Protein AF-A0A7W0A858-F1 (afdb_monomer_lite)

pLDDT: mean 93.31, std 12.93, range [35.25, 98.81]

Secondary structure (DSSP, 8-state):
-HHHHHHHHHHHHHHHHHHHHHHHHHHHHHTT----HHHHHHHHHHHHHHHHHHHHHHT--HHHHHHHHHHHHHTTSTT--TTS--HHHHHHH--BHHHHHHHHHHHHHHH-HHHHTS-HHHHHHHHHHHHHHHHHHHHHT--HHHIIIIIHHHHHHHHHHHHHHTTPPPPSPBP-PPPTTTTSSSS--

Structure (mmCIF, N/CA/C/O backbone):
data_AF-A0A7W0A858-F1
#
_entry.id   AF-A0A7W0A858-F1
#
loop_
_atom_site.group_PDB
_atom_site.id
_atom_site.type_symbol
_atom_site.label_atom_id
_atom_site.label_alt_id
_atom_site.label_comp_id
_atom_site.label_asym_id
_atom_site.label_entity_id
_atom_site.label_seq_id
_atom_site.pdbx_PDB_ins_code
_atom_site.Cartn_x
_atom_site.Cartn_y
_atom_site.Cartn_z
_atom_site.occupancy
_atom_site.B_iso_or_equiv
_atom_site.auth_seq_id
_atom_site.auth_comp_id
_atom_site.auth_asym_id
_atom_site.auth_atom_id
_atom_site.pdbx_PDB_model_num
ATOM 1 N N . MET A 1 1 ? -21.876 15.293 5.436 1.00 57.12 1 MET A N 1
ATOM 2 C CA . MET A 1 1 ? -22.201 14.785 4.085 1.00 57.12 1 MET A CA 1
ATOM 3 C C . MET A 1 1 ? -21.518 15.561 2.952 1.00 57.12 1 MET A C 1
ATOM 5 O O . MET A 1 1 ? -20.752 14.913 2.250 1.00 57.12 1 MET A O 1
ATOM 9 N N . PRO A 1 2 ? -21.674 16.893 2.763 1.00 64.06 2 PRO A N 1
ATOM 10 C CA . PRO A 1 2 ? -20.879 17.616 1.754 1.00 64.06 2 PRO A CA 1
ATOM 11 C C . PRO A 1 2 ? -19.381 17.629 2.101 1.00 64.06 2 PRO A C 1
ATOM 13 O O . PRO A 1 2 ? -18.549 17.252 1.285 1.00 64.06 2 PRO A O 1
ATOM 16 N N . ALA A 1 3 ? -19.059 17.939 3.363 1.00 73.19 3 ALA A N 1
ATOM 17 C CA . ALA A 1 3 ? -17.681 18.041 3.842 1.00 73.19 3 ALA A CA 1
ATOM 18 C C . ALA A 1 3 ? -16.879 16.740 3.673 1.00 73.19 3 ALA A C 1
ATOM 20 O O . ALA A 1 3 ? -15.720 16.776 3.285 1.00 73.19 3 ALA A O 1
ATOM 21 N N . ASP A 1 4 ? -17.495 15.585 3.917 1.00 77.31 4 ASP A N 1
ATOM 22 C CA . ASP A 1 4 ? -16.805 14.292 3.858 1.00 77.31 4 ASP A CA 1
ATOM 23 C C . ASP A 1 4 ? -16.474 13.871 2.416 1.00 77.31 4 ASP A C 1
ATOM 25 O O . ASP A 1 4 ? -15.410 13.313 2.148 1.00 77.31 4 ASP A O 1
ATOM 29 N N . THR A 1 5 ? -17.361 14.214 1.478 1.00 83.81 5 THR A N 1
ATOM 30 C CA . THR A 1 5 ? -17.160 14.014 0.034 1.00 83.81 5 THR A CA 1
ATOM 31 C C . THR A 1 5 ? -15.965 14.839 -0.455 1.00 83.81 5 THR A C 1
ATOM 33 O O . THR A 1 5 ? -15.110 14.347 -1.195 1.00 83.81 5 THR A O 1
ATOM 36 N N . ASP A 1 6 ? -15.865 16.085 0.011 1.00 90.75 6 ASP A N 1
ATOM 37 C CA . ASP A 1 6 ? -14.759 16.982 -0.328 1.00 90.75 6 ASP A CA 1
ATOM 38 C C . ASP A 1 6 ? -13.431 16.503 0.275 1.00 90.75 6 ASP A C 1
ATOM 40 O O . ASP A 1 6 ? -12.384 16.612 -0.364 1.00 90.75 6 ASP A O 1
ATOM 44 N N . ILE A 1 7 ? -13.462 15.907 1.473 1.00 93.00 7 ILE A N 1
ATOM 45 C CA . ILE A 1 7 ? -12.282 15.308 2.110 1.00 93.00 7 ILE A CA 1
ATOM 46 C C . ILE A 1 7 ? -11.741 14.134 1.280 1.00 93.00 7 ILE A C 1
ATOM 48 O O . ILE A 1 7 ? -10.532 14.067 1.050 1.00 93.00 7 ILE A O 1
ATOM 52 N N . ALA A 1 8 ? -12.610 13.231 0.813 1.00 94.56 8 ALA A N 1
ATOM 53 C CA . ALA A 1 8 ? -12.205 12.089 -0.009 1.00 94.56 8 ALA A CA 1
ATOM 54 C C . ALA A 1 8 ? -11.597 12.532 -1.351 1.00 94.56 8 ALA A C 1
ATOM 56 O O . ALA A 1 8 ? -10.520 12.069 -1.735 1.00 94.56 8 ALA A O 1
ATOM 57 N N . ARG A 1 9 ? -12.230 13.501 -2.022 1.00 96.06 9 ARG A N 1
ATOM 58 C CA . ARG A 1 9 ? -11.716 14.090 -3.270 1.00 96.06 9 ARG A CA 1
ATOM 59 C C . ARG A 1 9 ? -10.379 14.791 -3.081 1.00 96.06 9 ARG A C 1
ATOM 61 O O . ARG A 1 9 ? -9.480 14.615 -3.900 1.00 96.06 9 ARG A O 1
ATOM 68 N N . ALA A 1 10 ? -10.231 15.555 -2.001 1.00 96.44 10 ALA A N 1
ATOM 69 C CA . ALA A 1 10 ? -8.967 16.202 -1.671 1.00 96.44 10 ALA A CA 1
ATOM 70 C C . ALA A 1 10 ? -7.850 15.169 -1.472 1.00 96.44 10 ALA A C 1
ATOM 72 O O . ALA A 1 10 ? -6.760 15.347 -2.008 1.00 96.44 10 ALA A O 1
ATOM 73 N N . PHE A 1 11 ? -8.137 14.062 -0.783 1.00 97.75 11 PHE A N 1
ATOM 74 C CA . PHE A 1 11 ? -7.180 12.969 -0.627 1.00 97.75 11 PHE A CA 1
ATOM 75 C C . PHE A 1 11 ? -6.810 12.318 -1.967 1.00 97.75 11 PHE A C 1
ATOM 77 O O . PHE A 1 11 ? -5.632 12.076 -2.218 1.00 97.75 11 PHE A O 1
ATOM 84 N N . ALA A 1 12 ? -7.779 12.086 -2.861 1.00 98.19 12 ALA A N 1
ATOM 85 C CA . ALA A 1 12 ? -7.497 11.561 -4.200 1.00 98.19 12 ALA A CA 1
ATOM 86 C C . ALA A 1 12 ? -6.522 12.462 -4.974 1.00 98.19 12 ALA A C 1
ATOM 88 O O . ALA A 1 12 ? -5.548 11.973 -5.547 1.00 98.19 12 ALA A O 1
ATOM 89 N N . LEU A 1 13 ? -6.761 13.778 -4.952 1.00 98.25 13 LEU A N 1
ATOM 90 C CA . LEU A 1 13 ? -5.882 14.772 -5.574 1.00 98.25 13 LEU A CA 1
ATOM 91 C C . LEU A 1 13 ? -4.496 14.818 -4.919 1.00 98.25 13 LEU A C 1
ATOM 93 O O . LEU A 1 13 ? -3.506 15.025 -5.615 1.00 98.25 13 LEU A O 1
ATOM 97 N N . GLU A 1 14 ? -4.417 14.602 -3.607 1.00 98.44 14 GLU A N 1
ATOM 98 C CA . GLU A 1 14 ? -3.160 14.574 -2.856 1.00 98.44 14 GLU A CA 1
ATOM 99 C C . GLU A 1 14 ? -2.275 13.383 -3.253 1.00 98.44 14 GLU A C 1
ATOM 101 O O . GLU A 1 14 ? -1.076 13.557 -3.477 1.00 98.44 14 GLU A O 1
ATOM 106 N N . ILE A 1 15 ? -2.843 12.178 -3.390 1.00 98.62 15 ILE A N 1
ATOM 107 C CA . ILE A 1 15 ? -2.053 10.974 -3.701 1.00 98.62 15 ILE A CA 1
ATOM 108 C C . ILE A 1 15 ? -1.826 10.754 -5.204 1.00 98.62 15 ILE A C 1
ATOM 110 O O . ILE A 1 15 ? -0.864 10.078 -5.576 1.00 98.62 15 ILE A O 1
ATOM 114 N N . ALA A 1 16 ? -2.662 11.319 -6.083 1.00 98.81 16 ALA A N 1
ATOM 115 C CA . ALA A 1 16 ? -2.579 11.104 -7.532 1.00 98.81 16 ALA A CA 1
ATOM 116 C C . ALA A 1 16 ? -1.187 11.397 -8.140 1.00 98.81 16 ALA A C 1
ATOM 118 O O . ALA A 1 16 ? -0.711 10.567 -8.920 1.00 98.81 16 ALA A O 1
ATOM 119 N N . PRO A 1 17 ? -0.471 12.483 -7.772 1.00 98.81 17 PRO A N 1
ATOM 120 C CA . PRO A 1 17 ? 0.886 12.722 -8.262 1.00 98.81 17 PRO A CA 1
ATOM 121 C C . PRO A 1 17 ? 1.866 11.600 -7.902 1.00 98.81 17 PRO A C 1
ATOM 123 O O . PRO A 1 17 ? 2.671 11.194 -8.739 1.00 98.81 17 PRO A O 1
ATOM 126 N N . ALA A 1 18 ? 1.779 11.048 -6.687 1.00 98.81 18 ALA A N 1
ATOM 127 C CA . ALA A 1 18 ? 2.629 9.939 -6.257 1.00 98.81 18 ALA A CA 1
ATOM 128 C C . ALA A 1 18 ? 2.343 8.664 -7.068 1.00 98.81 18 ALA A C 1
ATOM 130 O O . ALA A 1 18 ? 3.274 7.971 -7.473 1.00 98.81 18 ALA A O 1
ATOM 131 N N . VAL A 1 19 ? 1.073 8.390 -7.383 1.00 98.81 19 VAL A N 1
ATOM 132 C CA . VAL A 1 19 ? 0.693 7.287 -8.283 1.00 98.81 19 VAL A CA 1
ATOM 133 C C . VAL A 1 19 ? 1.257 7.508 -9.691 1.00 98.81 19 VAL A C 1
ATOM 135 O O . VAL A 1 19 ? 1.823 6.585 -10.278 1.00 98.81 19 VAL A O 1
ATOM 138 N N . GLY A 1 20 ? 1.188 8.741 -10.201 1.00 98.75 20 GLY A N 1
ATOM 139 C CA . GLY A 1 20 ? 1.784 9.124 -11.482 1.00 98.75 20 GLY A CA 1
ATOM 140 C C . GLY A 1 20 ? 3.301 8.915 -11.535 1.00 98.75 20 GLY A C 1
ATOM 141 O O . GLY A 1 20 ? 3.819 8.476 -12.562 1.00 98.75 20 GLY A O 1
ATOM 142 N N . VAL A 1 21 ? 4.018 9.140 -10.427 1.00 98.81 21 VAL A N 1
ATOM 143 C CA . VAL A 1 21 ? 5.460 8.845 -10.323 1.00 98.81 21 VAL A CA 1
ATOM 144 C C . VAL A 1 21 ? 5.735 7.351 -10.491 1.00 98.81 21 VAL A C 1
ATOM 146 O O . VAL A 1 21 ? 6.661 6.983 -11.213 1.00 98.81 21 VAL A O 1
ATOM 149 N N . VAL A 1 22 ? 4.928 6.480 -9.875 1.00 98.75 22 VAL A N 1
ATOM 150 C CA . VAL A 1 22 ? 5.085 5.022 -10.022 1.00 98.75 22 VAL A CA 1
ATOM 151 C C . VAL A 1 22 ? 4.794 4.583 -11.460 1.00 98.75 22 VAL A C 1
ATOM 153 O O . VAL A 1 22 ? 5.561 3.797 -12.017 1.00 98.75 22 VAL A O 1
ATOM 156 N N . ALA A 1 23 ? 3.742 5.127 -12.085 1.00 98.75 23 ALA A N 1
ATOM 157 C CA . ALA A 1 23 ? 3.419 4.865 -13.492 1.00 98.75 23 ALA A CA 1
ATOM 158 C C . ALA A 1 23 ? 4.571 5.279 -14.418 1.00 98.75 23 ALA A C 1
ATOM 160 O O . ALA A 1 23 ? 5.049 4.475 -15.213 1.00 98.75 23 ALA A O 1
ATOM 161 N N . THR A 1 24 ? 5.067 6.506 -14.244 1.00 98.81 24 THR A N 1
ATOM 162 C CA . THR A 1 24 ? 6.184 7.063 -15.020 1.00 98.81 24 THR A CA 1
ATOM 163 C C . THR A 1 24 ? 7.458 6.240 -14.840 1.00 98.81 24 THR A C 1
ATOM 165 O O . THR A 1 24 ? 8.205 6.049 -15.791 1.00 98.81 24 THR A O 1
ATOM 168 N N . TYR A 1 25 ? 7.732 5.728 -13.635 1.00 98.69 25 TYR A N 1
ATOM 169 C CA . TYR A 1 25 ? 8.870 4.832 -13.427 1.00 98.69 25 TYR A CA 1
ATOM 170 C C . TYR A 1 25 ? 8.741 3.556 -14.269 1.00 98.69 25 TYR A C 1
ATOM 172 O O . TYR A 1 25 ? 9.711 3.160 -14.911 1.00 98.69 25 TYR A O 1
ATOM 180 N N . CYS A 1 26 ? 7.559 2.929 -14.285 1.00 98.56 26 CYS A N 1
ATOM 181 C CA . CYS A 1 26 ? 7.323 1.718 -15.076 1.00 98.56 26 CYS A CA 1
ATOM 182 C C . CYS A 1 26 ? 7.503 1.987 -16.576 1.00 98.56 26 CYS A C 1
ATOM 184 O O . CYS A 1 26 ? 8.240 1.260 -17.238 1.00 98.56 26 CYS A O 1
ATOM 186 N N . ASP A 1 27 ? 6.897 3.069 -17.067 1.00 98.62 27 ASP A N 1
ATOM 187 C CA . ASP A 1 27 ? 6.993 3.527 -18.455 1.00 98.62 27 ASP A CA 1
ATOM 188 C C . ASP A 1 27 ? 8.450 3.766 -18.887 1.00 98.62 27 ASP A C 1
ATOM 190 O O . ASP A 1 27 ? 8.908 3.227 -19.893 1.00 98.62 27 ASP A O 1
ATOM 194 N N . LYS A 1 28 ? 9.235 4.476 -18.072 1.00 98.50 28 LYS A N 1
ATOM 195 C CA . LYS A 1 28 ? 10.653 4.733 -18.359 1.00 98.50 28 LYS A CA 1
ATOM 196 C C . LYS A 1 28 ? 11.489 3.465 -18.449 1.00 98.50 28 LYS A C 1
ATOM 198 O O . LYS A 1 28 ? 12.323 3.346 -19.343 1.00 98.50 28 LYS A O 1
ATOM 203 N N . VAL A 1 29 ? 11.280 2.513 -17.538 1.00 97.94 29 VAL A N 1
ATOM 204 C CA . VAL A 1 29 ? 12.014 1.239 -17.564 1.00 97.94 29 VAL A CA 1
ATOM 205 C C . VAL A 1 29 ? 11.694 0.454 -18.842 1.00 97.94 29 VAL A C 1
ATOM 207 O O . VAL A 1 29 ? 12.601 -0.127 -19.430 1.00 97.94 29 VAL A O 1
ATOM 210 N N . GLU A 1 30 ? 10.443 0.471 -19.308 1.00 97.81 30 GLU A N 1
ATOM 211 C CA . GLU A 1 30 ? 10.032 -0.178 -20.566 1.00 97.81 30 GLU A CA 1
ATOM 212 C C . GLU A 1 30 ? 10.675 0.446 -21.803 1.00 97.81 30 GLU A C 1
ATOM 214 O O . GLU A 1 30 ? 11.090 -0.265 -22.718 1.00 97.81 30 GLU A O 1
ATOM 219 N N . HIS A 1 31 ? 10.800 1.770 -21.808 1.00 98.19 31 HIS A N 1
ATOM 220 C CA . HIS A 1 31 ? 11.384 2.524 -22.913 1.00 98.19 31 HIS A CA 1
ATOM 221 C C . HIS A 1 31 ? 12.917 2.624 -22.840 1.00 98.19 31 HIS A C 1
ATOM 223 O O . HIS A 1 31 ? 13.529 3.312 -23.655 1.00 98.19 31 HIS A O 1
ATOM 229 N N . ASN A 1 32 ? 13.560 1.906 -21.908 1.00 97.56 32 ASN A N 1
ATOM 230 C CA . ASN A 1 32 ? 15.002 1.976 -21.641 1.00 97.56 32 ASN A CA 1
ATOM 231 C C . ASN A 1 32 ? 15.497 3.405 -21.339 1.00 97.56 32 ASN A C 1
ATOM 233 O O . ASN A 1 32 ? 16.629 3.773 -21.663 1.00 97.56 32 ASN A O 1
ATOM 237 N N . GLU A 1 33 ? 14.654 4.213 -20.701 1.00 98.44 33 GLU A N 1
ATOM 238 C CA . GLU A 1 33 ? 15.000 5.549 -20.231 1.00 98.44 33 GLU A CA 1
ATOM 239 C C . GLU A 1 33 ? 15.607 5.515 -18.816 1.00 98.44 33 GLU A C 1
ATOM 241 O O . GLU A 1 33 ? 15.357 4.590 -18.035 1.00 98.44 33 GLU A O 1
ATOM 246 N N . PRO A 1 34 ? 16.375 6.549 -18.419 1.00 98.19 34 PRO A N 1
ATOM 247 C CA . PRO A 1 34 ? 16.836 6.685 -17.043 1.00 98.19 34 PRO A CA 1
ATOM 248 C C . PRO A 1 34 ? 15.667 6.752 -16.045 1.00 98.19 34 PRO A C 1
ATOM 250 O O . PRO A 1 34 ? 14.869 7.694 -16.056 1.00 98.19 34 PRO A O 1
ATOM 253 N N . ALA A 1 35 ? 15.610 5.784 -15.129 1.00 97.75 35 ALA A N 1
ATOM 254 C CA . ALA A 1 35 ? 14.588 5.680 -14.091 1.00 97.75 35 ALA A CA 1
ATOM 255 C C . ALA A 1 35 ? 15.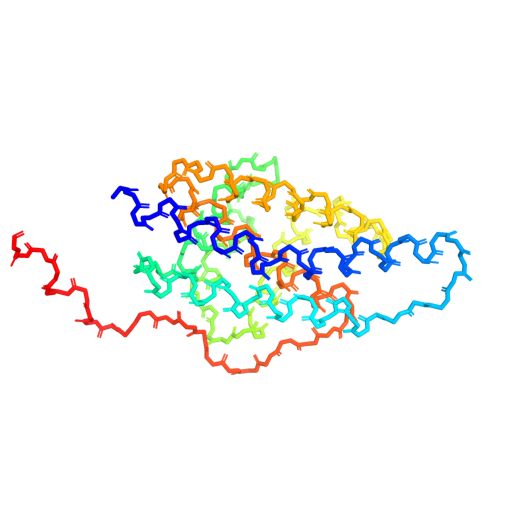221 5.644 -12.688 1.00 97.75 35 ALA A C 1
ATOM 257 O O . ALA A 1 35 ? 16.195 4.928 -12.456 1.00 97.75 35 ALA A O 1
ATOM 258 N N . ASP A 1 36 ? 14.657 6.395 -11.735 1.00 97.50 36 ASP A N 1
ATOM 259 C CA . ASP A 1 36 ? 15.152 6.459 -10.354 1.00 97.50 36 ASP A CA 1
ATOM 260 C C . ASP A 1 36 ? 14.236 5.676 -9.392 1.00 97.50 36 ASP A C 1
ATOM 262 O O . ASP A 1 36 ? 13.124 6.127 -9.101 1.00 97.50 36 ASP A O 1
ATOM 266 N N . PRO A 1 37 ? 14.676 4.528 -8.843 1.00 96.56 37 PRO A N 1
ATOM 267 C CA . PRO A 1 37 ? 13.876 3.765 -7.887 1.00 96.56 37 PRO A CA 1
ATOM 268 C C . PRO A 1 37 ? 13.627 4.519 -6.570 1.00 96.56 37 PRO A C 1
ATOM 270 O O . PRO A 1 37 ? 12.663 4.209 -5.865 1.00 96.56 37 PRO A O 1
ATOM 273 N N . LYS A 1 38 ? 14.436 5.535 -6.227 1.00 98.00 38 LYS A N 1
ATOM 274 C CA . LYS A 1 38 ? 14.185 6.372 -5.041 1.00 98.00 38 LYS A CA 1
ATOM 275 C C . LYS A 1 38 ? 12.920 7.210 -5.197 1.00 98.00 38 LYS A C 1
ATOM 277 O O . LYS A 1 38 ? 12.250 7.457 -4.196 1.00 98.00 38 LYS A O 1
ATOM 282 N N . ALA A 1 39 ? 12.547 7.588 -6.421 1.00 98.44 39 ALA A N 1
ATOM 283 C CA . ALA A 1 39 ? 11.295 8.295 -6.682 1.00 98.44 39 ALA A CA 1
ATOM 284 C C . ALA A 1 39 ? 10.075 7.435 -6.307 1.00 98.44 39 ALA A C 1
ATOM 286 O O . ALA A 1 39 ? 9.140 7.925 -5.677 1.00 98.44 39 ALA A O 1
ATOM 287 N N . VAL A 1 40 ? 10.121 6.129 -6.594 1.00 98.69 40 VAL A N 1
ATOM 288 C CA . VAL A 1 40 ? 9.073 5.168 -6.206 1.00 98.69 40 VAL A CA 1
ATOM 289 C C . VAL A 1 40 ? 9.007 5.002 -4.684 1.00 98.69 40 VAL A C 1
ATOM 291 O O . VAL A 1 40 ? 7.922 4.999 -4.100 1.00 98.69 40 VAL A O 1
ATOM 294 N N . ALA A 1 41 ? 10.159 4.927 -4.010 1.00 98.50 41 ALA A N 1
ATOM 295 C CA . ALA A 1 41 ? 10.204 4.897 -2.548 1.00 98.50 41 ALA A CA 1
ATOM 296 C C . ALA A 1 41 ? 9.641 6.192 -1.924 1.00 98.50 41 ALA A C 1
ATOM 298 O O . ALA A 1 41 ? 8.938 6.143 -0.910 1.00 98.50 41 ALA A O 1
ATOM 299 N N . GLY A 1 42 ? 9.923 7.343 -2.541 1.00 98.56 42 GLY A N 1
ATOM 300 C CA . GLY A 1 42 ? 9.360 8.643 -2.175 1.00 98.56 42 GLY A CA 1
ATOM 301 C C . GLY A 1 42 ? 7.842 8.696 -2.354 1.00 98.56 42 GLY A C 1
ATOM 302 O O . GLY A 1 42 ? 7.144 9.146 -1.448 1.00 98.56 42 GLY A O 1
ATOM 303 N N . ALA A 1 43 ? 7.318 8.154 -3.457 1.00 98.75 43 ALA A N 1
ATOM 304 C CA . ALA A 1 43 ? 5.880 8.030 -3.691 1.00 98.75 43 ALA A CA 1
ATOM 305 C C . ALA A 1 43 ? 5.192 7.184 -2.605 1.00 98.75 43 ALA A C 1
ATOM 307 O O . ALA A 1 43 ? 4.171 7.598 -2.060 1.00 98.75 43 ALA A O 1
ATOM 308 N N . GLY A 1 44 ? 5.792 6.051 -2.218 1.00 98.69 44 GLY A N 1
ATOM 309 C CA . GLY A 1 44 ? 5.304 5.249 -1.091 1.00 98.69 44 GLY A CA 1
ATOM 310 C C . GLY A 1 44 ? 5.263 6.035 0.226 1.00 98.69 44 GLY A C 1
ATOM 311 O O . GLY A 1 44 ? 4.291 5.934 0.969 1.00 98.69 44 GLY A O 1
ATOM 312 N N . ALA A 1 45 ? 6.274 6.873 0.492 1.00 98.56 45 ALA A N 1
ATOM 313 C CA . ALA A 1 45 ? 6.293 7.744 1.672 1.00 98.56 45 ALA A CA 1
ATOM 314 C C . ALA A 1 45 ? 5.160 8.781 1.643 1.00 98.56 45 ALA A C 1
ATOM 316 O O . ALA A 1 45 ? 4.447 8.941 2.630 1.00 98.56 45 ALA A O 1
ATOM 317 N N . ALA A 1 46 ? 4.984 9.460 0.506 1.00 98.69 46 ALA A N 1
ATOM 318 C CA . ALA A 1 46 ? 3.958 10.482 0.328 1.00 98.69 46 ALA A CA 1
ATOM 319 C C . ALA A 1 46 ? 2.547 9.908 0.530 1.00 98.69 46 ALA A C 1
ATOM 321 O O . ALA A 1 46 ? 1.761 10.475 1.285 1.00 98.69 46 ALA A O 1
ATOM 322 N N . ILE A 1 47 ? 2.259 8.741 -0.060 1.00 98.81 47 ILE A N 1
ATOM 323 C CA . ILE A 1 47 ? 0.978 8.044 0.131 1.00 98.81 47 ILE A CA 1
ATOM 324 C C . ILE A 1 47 ? 0.790 7.672 1.607 1.00 98.81 47 ILE A C 1
ATOM 326 O O . ILE A 1 47 ? -0.274 7.930 2.163 1.00 98.81 47 ILE A O 1
ATOM 330 N N . GLY A 1 48 ? 1.815 7.123 2.267 1.00 98.44 48 GLY A N 1
ATOM 331 C CA . GLY A 1 48 ? 1.748 6.783 3.692 1.00 98.44 48 GLY A CA 1
ATOM 332 C C . GLY A 1 48 ? 1.430 7.991 4.581 1.00 98.44 48 GLY A C 1
ATOM 333 O O . GLY A 1 48 ? 0.555 7.912 5.443 1.00 98.44 48 GLY A O 1
ATOM 334 N N . HIS A 1 49 ? 2.078 9.135 4.341 1.00 98.38 49 HIS A N 1
ATOM 335 C CA . HIS A 1 49 ? 1.787 10.377 5.064 1.00 98.38 49 HIS A CA 1
ATOM 336 C C . HIS A 1 49 ? 0.356 10.871 4.828 1.00 98.38 49 HIS A C 1
ATOM 338 O O . HIS A 1 49 ? -0.334 11.192 5.799 1.00 98.38 49 HIS A O 1
ATOM 344 N N . ALA A 1 50 ? -0.104 10.881 3.575 1.00 98.44 50 ALA A N 1
ATOM 345 C CA . ALA A 1 50 ? -1.465 11.278 3.228 1.00 98.44 50 ALA A CA 1
ATOM 346 C C . ALA A 1 50 ? -2.501 10.374 3.916 1.00 98.44 50 ALA A C 1
ATOM 348 O O . ALA A 1 50 ? -3.491 10.856 4.464 1.00 98.44 50 ALA A O 1
ATOM 349 N N . VAL A 1 51 ? -2.257 9.058 3.944 1.00 98.25 51 VAL A N 1
ATOM 350 C CA . VAL A 1 51 ? -3.130 8.073 4.600 1.00 98.25 51 VAL A CA 1
ATOM 351 C C . VAL A 1 51 ? -3.269 8.366 6.094 1.00 98.25 51 VAL A C 1
ATOM 353 O O . VAL A 1 51 ? -4.387 8.402 6.604 1.00 98.25 51 VAL A O 1
ATOM 356 N N . VAL A 1 52 ? -2.161 8.638 6.791 1.00 97.69 52 VAL A N 1
ATOM 357 C CA . VAL A 1 52 ? -2.182 9.012 8.218 1.00 97.69 52 VAL A CA 1
ATOM 358 C C . VAL A 1 52 ? -2.876 10.362 8.434 1.00 97.69 52 VAL A C 1
ATOM 360 O O . VAL A 1 52 ? -3.597 10.549 9.415 1.00 97.69 52 VAL A O 1
ATOM 363 N N . GLY A 1 53 ? -2.680 11.321 7.526 1.00 96.44 53 GLY A N 1
ATOM 364 C CA . GLY A 1 53 ? -3.373 12.608 7.561 1.00 96.44 53 GLY A CA 1
ATOM 365 C C . GLY A 1 53 ? -4.889 12.448 7.440 1.00 96.44 53 GLY A C 1
ATOM 366 O O . GLY A 1 53 ? -5.642 12.993 8.252 1.00 96.44 53 GLY A O 1
ATOM 367 N N . LEU A 1 54 ? -5.343 11.658 6.466 1.00 95.75 54 LEU A N 1
ATOM 368 C CA . LEU A 1 54 ? -6.758 11.377 6.256 1.00 95.75 54 LEU A CA 1
ATOM 369 C C . LEU A 1 54 ? -7.355 10.568 7.412 1.00 95.75 54 LEU A C 1
ATOM 371 O O . LEU A 1 54 ? -8.442 10.905 7.879 1.00 95.75 54 LEU A O 1
ATOM 375 N N . SER A 1 55 ? -6.652 9.555 7.925 1.00 95.62 55 SER A N 1
ATOM 376 C CA . SER A 1 55 ? -7.163 8.736 9.028 1.00 95.62 55 SER A CA 1
ATOM 377 C C . SER A 1 55 ? -7.443 9.572 10.275 1.00 95.62 55 SER A C 1
ATOM 379 O O . SER A 1 55 ? -8.503 9.431 10.880 1.00 95.62 55 SER A O 1
ATOM 381 N N . ARG A 1 56 ? -6.562 10.530 10.600 1.00 94.69 56 ARG A N 1
ATOM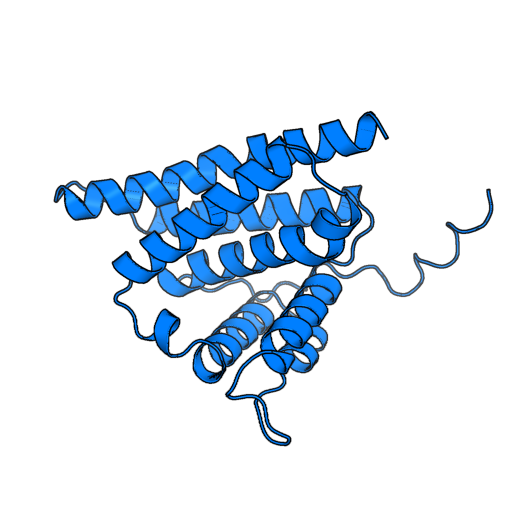 382 C CA . ARG A 1 56 ? -6.772 11.487 11.698 1.00 94.69 56 ARG A CA 1
ATOM 383 C C . ARG A 1 56 ? -8.012 12.349 11.486 1.00 94.69 56 ARG A C 1
ATOM 385 O O . ARG A 1 56 ? -8.779 12.540 12.422 1.00 94.69 56 ARG A O 1
ATOM 392 N N . ARG A 1 57 ? -8.229 12.848 10.265 1.00 92.81 57 ARG A N 1
ATOM 393 C CA . ARG A 1 57 ? -9.412 13.663 9.923 1.00 92.81 57 ARG A CA 1
ATOM 394 C C . ARG A 1 57 ? -10.710 12.863 9.996 1.00 92.81 57 ARG A C 1
ATOM 396 O O . ARG A 1 57 ? -11.741 13.426 10.340 1.00 92.81 57 ARG A O 1
ATOM 403 N N . LEU A 1 58 ? -10.653 11.572 9.675 1.00 91.50 58 LEU A N 1
ATOM 404 C CA . LEU A 1 58 ? -11.802 10.669 9.719 1.00 91.50 58 LEU A CA 1
ATOM 405 C C . LEU A 1 58 ? -12.006 9.999 11.086 1.00 91.50 58 LEU A C 1
ATOM 407 O O . LEU A 1 58 ? -12.994 9.288 11.245 1.00 91.50 58 LEU A O 1
ATOM 411 N N . GLY A 1 59 ? -11.095 10.192 12.048 1.00 92.31 59 GLY A N 1
ATOM 412 C CA . GLY A 1 59 ? -11.140 9.515 13.346 1.00 92.31 59 GLY A CA 1
ATOM 413 C C . GLY A 1 59 ? -10.922 7.999 13.260 1.00 92.31 59 GLY A C 1
ATOM 414 O O . GLY A 1 59 ? -11.445 7.260 14.086 1.00 92.31 59 GLY A O 1
ATOM 415 N N . VAL A 1 60 ? -10.183 7.529 12.252 1.00 93.94 60 VAL A N 1
ATOM 416 C CA . VAL A 1 60 ? -9.925 6.102 12.009 1.00 93.94 60 VAL A CA 1
ATOM 417 C C . VAL A 1 60 ? -8.560 5.709 12.566 1.00 93.94 60 VAL A C 1
ATOM 419 O O . VAL A 1 60 ? -7.539 6.308 12.214 1.00 93.94 60 VAL A O 1
ATOM 422 N N . ASP A 1 61 ? -8.531 4.651 13.378 1.00 96.19 61 ASP A N 1
ATOM 423 C CA . ASP A 1 61 ? -7.301 3.904 13.642 1.00 96.19 61 ASP A CA 1
ATOM 424 C C . ASP A 1 61 ? -6.923 3.123 12.382 1.00 96.19 61 ASP A C 1
ATOM 426 O O . ASP A 1 61 ? -7.459 2.051 12.096 1.00 96.19 61 ASP A O 1
ATOM 430 N N . VAL A 1 62 ? -6.022 3.695 11.586 1.00 96.75 62 VAL A N 1
ATOM 431 C CA . VAL A 1 62 ? -5.661 3.113 10.291 1.00 96.75 62 VAL A CA 1
ATOM 432 C C . VAL A 1 62 ? -4.899 1.798 10.428 1.00 96.75 62 VAL A C 1
ATOM 434 O O . VAL A 1 62 ? -4.944 0.982 9.514 1.00 96.75 62 VAL A O 1
ATOM 437 N N . VAL A 1 63 ? -4.225 1.569 11.558 1.00 97.50 63 VAL A N 1
ATOM 438 C CA . VAL A 1 63 ? -3.496 0.321 11.811 1.00 97.50 63 VAL A CA 1
ATOM 439 C C . VAL A 1 63 ? -4.484 -0.786 12.153 1.00 97.50 63 VAL A C 1
ATOM 441 O O . VAL A 1 63 ? -4.389 -1.872 11.588 1.00 97.50 63 VAL A O 1
ATOM 444 N N . ALA A 1 64 ? -5.468 -0.498 13.010 1.00 97.12 64 ALA A N 1
ATOM 445 C CA . ALA A 1 64 ? -6.548 -1.439 13.295 1.00 97.12 64 ALA A CA 1
ATOM 446 C C . ALA A 1 64 ? -7.356 -1.762 12.026 1.00 97.12 64 ALA A C 1
ATOM 448 O O . ALA A 1 64 ? -7.536 -2.932 11.703 1.00 97.12 64 ALA A O 1
ATOM 449 N N . ALA A 1 65 ? -7.736 -0.744 11.244 1.00 97.50 65 ALA A N 1
ATOM 450 C CA . ALA A 1 65 ? -8.440 -0.942 9.975 1.00 97.50 65 ALA A CA 1
ATOM 451 C C . ALA A 1 65 ? -7.610 -1.752 8.962 1.00 97.50 65 ALA A C 1
ATOM 453 O O . ALA A 1 65 ? -8.154 -2.558 8.210 1.00 97.50 65 ALA A O 1
ATOM 454 N N . TYR A 1 66 ? -6.288 -1.561 8.939 1.00 98.50 66 TYR A N 1
ATOM 455 C CA . TYR A 1 66 ? -5.377 -2.364 8.125 1.00 98.50 66 TYR A CA 1
ATOM 456 C C . TYR A 1 66 ? -5.334 -3.825 8.586 1.00 98.50 66 TYR A C 1
ATOM 458 O O . TYR A 1 66 ? -5.464 -4.717 7.752 1.00 98.50 66 TYR A O 1
ATOM 466 N N . ALA A 1 67 ? -5.236 -4.085 9.890 1.00 98.50 67 ALA A N 1
ATOM 467 C CA . ALA A 1 67 ? -5.279 -5.443 10.426 1.00 98.50 67 ALA A CA 1
ATOM 468 C C . ALA A 1 67 ? -6.614 -6.146 10.125 1.00 98.50 67 ALA A C 1
ATOM 470 O O . ALA A 1 67 ? -6.629 -7.297 9.693 1.00 98.50 67 ALA A O 1
ATOM 471 N N . ASP A 1 68 ? -7.737 -5.446 10.284 1.00 98.38 68 ASP A N 1
ATOM 472 C CA . ASP A 1 68 ? -9.060 -5.976 9.940 1.00 98.38 68 ASP A CA 1
ATOM 473 C C . ASP A 1 68 ? -9.168 -6.267 8.439 1.00 98.38 68 ASP A C 1
ATOM 475 O O . ASP A 1 68 ? -9.755 -7.268 8.019 1.00 98.38 68 ASP A O 1
ATOM 479 N N . ARG A 1 69 ? -8.543 -5.425 7.607 1.00 97.94 69 ARG A N 1
ATOM 480 C CA . ARG A 1 69 ? -8.470 -5.654 6.168 1.00 97.94 69 ARG A CA 1
ATOM 481 C C . ARG A 1 69 ? -7.682 -6.919 5.830 1.00 97.94 69 ARG A C 1
ATOM 483 O O . ARG A 1 69 ? -8.140 -7.642 4.941 1.00 97.94 69 ARG A O 1
ATOM 490 N N . LEU A 1 70 ? -6.563 -7.186 6.513 1.00 98.44 70 LEU A N 1
ATOM 491 C CA . LEU A 1 70 ? -5.803 -8.433 6.359 1.00 98.44 70 LEU A CA 1
ATOM 492 C C . LEU A 1 70 ? -6.672 -9.641 6.714 1.00 98.44 70 LEU A C 1
ATOM 494 O O . LEU A 1 70 ? -6.839 -10.504 5.860 1.00 98.44 70 LEU A O 1
ATOM 498 N N . ALA A 1 71 ? -7.363 -9.629 7.859 1.00 98.31 71 ALA A N 1
ATOM 499 C CA . ALA A 1 71 ? -8.244 -10.731 8.270 1.00 98.31 71 ALA A CA 1
ATOM 500 C C . ALA A 1 71 ? -9.299 -11.081 7.201 1.00 98.31 71 ALA A C 1
ATOM 502 O O . ALA A 1 71 ? -9.577 -12.246 6.915 1.00 98.31 71 ALA A O 1
ATOM 503 N N . VAL A 1 72 ? -9.886 -10.069 6.550 1.00 97.75 72 VAL A N 1
ATOM 504 C CA . VAL A 1 72 ? -10.852 -10.284 5.456 1.00 97.75 72 VAL A CA 1
ATOM 505 C C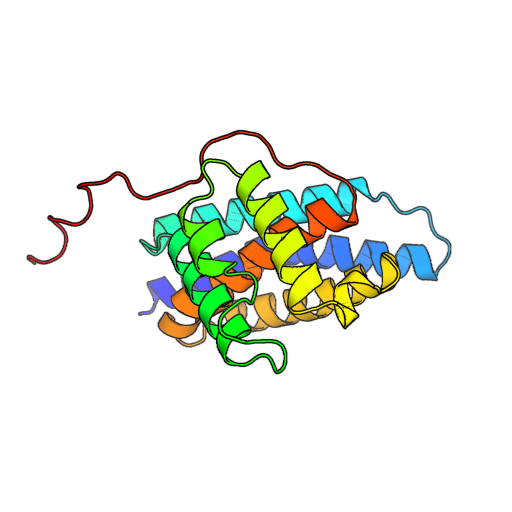 . VAL A 1 72 ? -10.199 -10.890 4.208 1.00 97.75 72 VAL A C 1
ATOM 507 O O . VAL A 1 72 ? -10.869 -11.588 3.448 1.00 97.75 72 VAL A O 1
ATOM 510 N N . ILE A 1 73 ? -8.933 -10.577 3.930 1.00 97.00 73 ILE A N 1
ATOM 511 C CA . ILE A 1 73 ? -8.201 -11.165 2.801 1.00 97.00 73 ILE A CA 1
ATOM 512 C C . ILE A 1 73 ? -7.831 -12.614 3.115 1.00 97.00 73 ILE A C 1
ATOM 514 O O . ILE A 1 73 ? -8.092 -13.483 2.286 1.00 97.00 73 ILE A O 1
ATOM 518 N N . GLU A 1 74 ? -7.286 -12.851 4.306 1.00 98.00 74 GLU A N 1
ATOM 519 C CA . GLU A 1 74 ? -6.867 -14.157 4.820 1.00 98.00 74 GLU A CA 1
ATOM 520 C C . GLU A 1 74 ? -8.036 -15.142 4.773 1.00 98.00 74 GLU A C 1
ATOM 522 O O . GLU A 1 74 ? -7.989 -16.089 4.000 1.00 98.00 74 GLU A O 1
ATOM 527 N N . THR A 1 75 ? -9.160 -14.826 5.425 1.00 97.38 75 THR A N 1
ATOM 528 C CA . THR A 1 75 ? -10.368 -15.686 5.473 1.00 97.38 75 THR A CA 1
ATOM 529 C C . THR A 1 75 ? -10.993 -16.030 4.117 1.00 97.38 75 THR A C 1
ATOM 531 O O . THR A 1 75 ? -11.821 -16.935 4.011 1.00 97.38 75 THR A O 1
ATOM 534 N N . ARG A 1 76 ? -10.664 -15.279 3.061 1.00 96.62 76 ARG A N 1
ATOM 535 C CA . ARG A 1 76 ? -11.145 -15.529 1.692 1.00 96.62 76 ARG A CA 1
ATOM 536 C C . ARG A 1 76 ? -10.129 -16.274 0.838 1.00 96.62 76 ARG A C 1
ATOM 538 O O . ARG A 1 76 ? -10.452 -16.641 -0.293 1.00 96.62 76 ARG A O 1
ATOM 545 N N . ASN A 1 77 ? -8.906 -16.427 1.325 1.00 97.00 77 ASN A N 1
ATOM 546 C CA . ASN A 1 77 ? -7.827 -17.052 0.595 1.00 97.00 77 ASN A CA 1
ATOM 547 C C . ASN A 1 77 ? -7.933 -18.576 0.693 1.00 97.00 77 ASN A C 1
ATOM 549 O O . ASN A 1 77 ? -8.254 -19.131 1.736 1.00 97.00 77 ASN A O 1
ATOM 553 N N . VAL A 1 78 ? -7.622 -19.270 -0.399 1.00 96.50 78 VAL A N 1
ATOM 554 C CA . VAL A 1 78 ? -7.634 -20.741 -0.442 1.00 96.50 78 VAL A CA 1
ATOM 555 C C . VAL A 1 78 ? -6.522 -21.378 0.397 1.00 96.50 78 VAL A C 1
ATOM 557 O O . VAL A 1 78 ? -6.558 -22.582 0.633 1.00 96.50 78 VAL A O 1
ATOM 560 N N . LEU A 1 79 ? -5.529 -20.585 0.803 1.00 95.25 79 LEU A N 1
ATOM 561 C CA . LEU A 1 79 ? -4.424 -20.998 1.662 1.00 95.25 79 LEU A CA 1
ATOM 562 C C . LEU A 1 79 ? -4.730 -20.808 3.154 1.00 95.25 79 LEU A C 1
ATOM 564 O O . LEU A 1 79 ? -3.894 -21.160 3.975 1.00 95.25 79 LEU A O 1
ATOM 568 N N . ASP A 1 80 ? -5.901 -20.277 3.516 1.00 96.75 80 ASP A N 1
ATOM 569 C CA . ASP A 1 80 ? -6.298 -20.142 4.918 1.00 96.75 80 ASP A CA 1
ATOM 570 C C . ASP A 1 80 ? -6.613 -21.503 5.554 1.00 96.75 80 ASP A C 1
ATOM 572 O O . ASP A 1 80 ? -7.398 -22.304 5.036 1.00 96.75 80 ASP A O 1
ATOM 576 N N . HIS A 1 81 ? -5.979 -21.769 6.691 1.00 95.38 81 HIS A N 1
ATOM 577 C CA . HIS A 1 81 ? -6.181 -22.953 7.516 1.00 95.38 81 HIS A CA 1
ATOM 578 C C . HIS A 1 81 ? -5.803 -22.637 8.968 1.00 95.38 81 HIS A C 1
ATOM 580 O O . HIS A 1 81 ? -5.174 -21.627 9.255 1.00 95.38 81 HIS A O 1
ATOM 586 N N . GLN A 1 82 ? -6.142 -23.525 9.906 1.00 92.31 82 GLN A N 1
ATOM 587 C CA . GLN A 1 82 ? -5.981 -23.286 11.350 1.00 92.31 82 GLN A CA 1
ATOM 588 C C . GLN A 1 82 ? -4.559 -22.881 11.801 1.00 92.31 82 GLN A C 1
ATOM 590 O O . GLN A 1 82 ? -4.416 -22.182 12.798 1.00 92.31 82 GLN A O 1
ATOM 595 N N . ASP A 1 83 ? -3.531 -23.314 11.071 1.00 94.62 83 ASP A N 1
ATOM 596 C CA . ASP A 1 83 ? -2.113 -23.055 11.365 1.00 94.62 83 ASP A CA 1
ATOM 597 C C . ASP A 1 83 ? -1.477 -22.059 10.372 1.00 94.62 83 ASP A C 1
ATOM 599 O O . ASP A 1 83 ? -0.250 -21.967 10.279 1.00 94.62 83 ASP A O 1
ATOM 603 N N . ALA A 1 84 ? -2.297 -21.370 9.571 1.00 95.75 84 ALA A N 1
ATOM 604 C CA . ALA A 1 84 ? -1.835 -20.354 8.635 1.00 95.75 84 ALA A CA 1
ATOM 605 C C . ALA A 1 84 ? -1.270 -19.137 9.385 1.00 95.75 84 ALA A C 1
ATOM 607 O O . ALA A 1 84 ? -1.522 -18.926 10.574 1.00 95.75 84 ALA A O 1
ATOM 608 N N . TYR A 1 85 ? -0.473 -18.328 8.686 1.00 97.62 85 TYR A N 1
ATOM 609 C CA . TYR A 1 85 ? 0.069 -17.103 9.268 1.00 97.62 85 TYR A CA 1
ATOM 610 C C . TYR A 1 85 ? -1.063 -16.113 9.587 1.00 97.62 85 TYR A C 1
ATOM 612 O O . TYR A 1 85 ? -1.795 -15.716 8.689 1.00 97.62 85 TYR A O 1
ATOM 620 N N . ASP A 1 86 ? -1.183 -15.680 10.843 1.00 98.25 86 ASP A N 1
ATOM 621 C CA . ASP A 1 86 ? -2.162 -14.666 11.255 1.00 98.25 86 ASP A CA 1
ATOM 622 C C . ASP A 1 86 ? -1.554 -13.260 11.110 1.00 98.25 86 ASP A C 1
ATOM 624 O O . ASP A 1 86 ? -0.977 -12.686 12.044 1.00 98.25 86 ASP A O 1
ATOM 628 N N . GLY A 1 87 ? -1.631 -12.717 9.894 1.00 98.25 87 GLY A N 1
ATOM 629 C CA . GLY A 1 87 ? -1.130 -11.384 9.580 1.00 98.25 87 GLY A CA 1
ATOM 630 C C . GLY A 1 87 ? -1.949 -10.290 10.258 1.00 98.25 87 GLY A C 1
ATOM 631 O O . GLY A 1 87 ? -1.384 -9.271 10.666 1.00 98.25 87 GLY A O 1
ATOM 632 N N . ALA A 1 88 ? -3.252 -10.499 10.452 1.00 98.25 88 ALA A N 1
ATOM 633 C CA . ALA A 1 88 ? -4.111 -9.572 11.176 1.00 98.25 88 ALA A CA 1
ATOM 634 C C . ALA A 1 88 ? -3.685 -9.400 12.643 1.00 98.25 88 ALA A C 1
ATOM 636 O O . ALA A 1 88 ? -3.520 -8.267 13.105 1.00 98.25 88 ALA A O 1
ATOM 637 N N . ALA A 1 89 ? -3.484 -10.487 13.392 1.00 98.31 89 ALA A N 1
ATOM 638 C CA . ALA A 1 89 ? -2.983 -10.422 14.765 1.00 98.31 89 ALA A CA 1
ATOM 639 C C . ALA A 1 89 ? -1.579 -9.811 14.812 1.00 98.31 89 ALA A C 1
ATOM 641 O O . ALA A 1 89 ? -1.350 -8.862 15.564 1.00 98.31 89 ALA A O 1
ATOM 642 N N . ALA A 1 90 ? -0.674 -10.256 13.935 1.00 98.50 90 ALA A N 1
ATOM 643 C CA . ALA A 1 90 ? 0.680 -9.714 13.874 1.00 98.50 90 ALA A CA 1
ATOM 644 C C . ALA A 1 90 ? 0.697 -8.199 13.581 1.00 98.50 90 ALA A C 1
ATOM 646 O O . ALA A 1 90 ? 1.482 -7.458 14.175 1.00 98.50 90 ALA A O 1
ATOM 647 N N . ALA A 1 91 ? -0.199 -7.703 12.720 1.00 98.31 91 ALA A N 1
ATOM 648 C CA . ALA A 1 91 ? -0.340 -6.276 12.436 1.00 98.31 91 ALA A CA 1
ATOM 649 C C . ALA A 1 91 ? -0.844 -5.482 13.652 1.00 98.31 91 ALA A C 1
ATOM 651 O O . ALA A 1 91 ? -0.369 -4.371 13.899 1.00 98.31 91 ALA A O 1
ATOM 652 N N . ARG A 1 92 ? -1.772 -6.047 14.441 1.00 97.31 92 ARG A N 1
ATOM 653 C CA . ARG A 1 92 ? -2.240 -5.428 15.697 1.00 97.31 92 ARG A CA 1
ATOM 654 C C . ARG A 1 92 ? -1.145 -5.368 16.753 1.00 97.31 92 ARG A C 1
ATOM 656 O O . ARG A 1 92 ? -1.142 -4.424 17.543 1.00 97.31 92 ARG A O 1
ATOM 663 N N . ASP A 1 93 ? -0.192 -6.290 16.732 1.00 97.69 93 ASP A N 1
ATOM 664 C CA . ASP A 1 93 ? 0.905 -6.343 17.702 1.00 97.69 93 ASP A CA 1
ATOM 665 C C . ASP A 1 93 ? 2.163 -5.584 17.253 1.00 97.69 93 ASP A C 1
ATOM 667 O O . ASP A 1 93 ? 3.027 -5.286 18.076 1.00 97.69 93 ASP A O 1
ATOM 671 N N . ALA A 1 94 ? 2.258 -5.197 15.977 1.00 97.94 94 ALA A N 1
ATOM 672 C CA . ALA A 1 94 ? 3.414 -4.488 15.429 1.00 97.94 94 ALA A CA 1
ATOM 673 C C . ALA A 1 94 ? 3.679 -3.147 16.158 1.00 97.94 94 ALA A C 1
ATOM 675 O O . ALA A 1 94 ? 2.838 -2.240 16.100 1.00 97.94 94 ALA A O 1
ATOM 676 N N . PRO A 1 95 ? 4.836 -2.958 16.824 1.00 97.25 95 PRO A N 1
ATOM 677 C CA . PRO A 1 95 ? 5.091 -1.732 17.578 1.00 97.25 95 PRO A CA 1
ATOM 678 C C . PRO A 1 95 ? 5.562 -0.571 16.691 1.00 97.25 95 PRO A C 1
ATOM 680 O O . PRO A 1 95 ? 5.331 0.588 17.043 1.00 97.25 95 PRO A O 1
ATOM 683 N N . SER A 1 96 ? 6.178 -0.855 15.539 1.00 98.31 96 SER A N 1
ATOM 684 C CA . SER A 1 96 ? 6.752 0.159 14.649 1.00 98.31 96 SER A CA 1
ATOM 685 C C . SER A 1 96 ? 6.336 0.009 13.185 1.00 98.31 96 SER A C 1
ATOM 687 O O . SER A 1 96 ? 5.816 -1.025 12.754 1.00 98.31 96 SER A O 1
ATOM 689 N N . TRP A 1 97 ? 6.621 1.040 12.385 1.00 98.44 97 TRP A N 1
ATOM 690 C CA . TRP A 1 97 ? 6.466 0.981 10.928 1.00 98.44 97 TRP A CA 1
ATOM 691 C C . TRP A 1 97 ? 7.302 -0.121 10.281 1.00 98.44 97 TRP A C 1
ATOM 693 O O . TRP A 1 97 ? 6.861 -0.739 9.310 1.00 98.44 97 TRP A O 1
ATOM 703 N N . ARG A 1 98 ? 8.501 -0.383 10.807 1.00 98.50 98 ARG A N 1
ATOM 704 C CA . ARG A 1 98 ? 9.341 -1.483 10.338 1.00 98.50 98 ARG A CA 1
ATOM 705 C C . ARG A 1 98 ? 8.712 -2.838 10.631 1.00 98.50 98 ARG A C 1
ATOM 707 O O . ARG A 1 98 ? 8.721 -3.693 9.751 1.00 98.50 98 ARG A O 1
ATOM 714 N N . ASP A 1 99 ? 8.154 -3.033 11.819 1.00 98.75 99 ASP A N 1
ATOM 715 C CA . ASP A 1 99 ? 7.498 -4.297 12.161 1.00 98.75 99 ASP A CA 1
ATOM 716 C C . ASP A 1 99 ? 6.271 -4.523 11.280 1.00 98.75 99 ASP A C 1
ATOM 718 O O . ASP A 1 99 ? 6.116 -5.601 10.715 1.00 98.75 99 ASP A O 1
ATOM 722 N N . LEU A 1 100 ? 5.473 -3.478 11.036 1.00 98.62 100 LEU A N 1
ATOM 723 C CA . LEU A 1 100 ? 4.340 -3.558 10.112 1.00 98.62 100 LEU A CA 1
ATOM 724 C C . LEU A 1 100 ? 4.785 -3.878 8.671 1.00 98.62 100 LEU A C 1
ATOM 726 O O . LEU A 1 100 ? 4.110 -4.626 7.965 1.00 98.62 100 LEU A O 1
ATOM 730 N N . GLN A 1 101 ? 5.948 -3.374 8.234 1.00 98.81 101 GLN A N 1
ATOM 731 C CA . GLN A 1 101 ? 6.544 -3.761 6.950 1.00 98.81 101 GLN A CA 1
ATOM 732 C C . GLN A 1 101 ? 6.863 -5.258 6.895 1.00 98.81 101 GLN A C 1
ATOM 734 O O . GLN A 1 101 ? 6.604 -5.902 5.879 1.00 98.81 101 GLN A O 1
ATOM 739 N N . LEU A 1 102 ? 7.442 -5.808 7.965 1.00 98.75 102 LEU A N 1
ATOM 740 C CA . LEU A 1 102 ? 7.783 -7.227 8.048 1.00 98.75 102 LEU A CA 1
ATOM 741 C C . LEU A 1 102 ? 6.530 -8.104 8.074 1.00 98.75 102 LEU A C 1
ATOM 743 O O . LEU A 1 102 ? 6.500 -9.111 7.370 1.00 98.75 102 LEU A O 1
ATOM 747 N N . VAL A 1 103 ? 5.488 -7.679 8.794 1.00 98.75 103 VAL A N 1
ATOM 748 C CA . VAL A 1 103 ? 4.172 -8.331 8.774 1.00 98.75 103 VAL A CA 1
ATOM 749 C C . VAL A 1 103 ? 3.611 -8.377 7.353 1.00 98.75 103 VAL A C 1
ATOM 751 O O . VAL A 1 103 ? 3.243 -9.450 6.886 1.00 98.75 103 VAL A O 1
ATOM 754 N N . GLN A 1 104 ? 3.618 -7.257 6.618 1.00 98.69 104 GLN A N 1
ATOM 755 C CA . GLN A 1 104 ? 3.142 -7.238 5.227 1.00 98.69 104 GLN A CA 1
ATOM 756 C C . GLN A 1 104 ? 3.948 -8.180 4.322 1.00 98.69 104 GLN A C 1
ATOM 758 O O . GLN A 1 104 ? 3.371 -8.837 3.456 1.00 98.69 104 GLN A O 1
ATOM 763 N N . VAL A 1 105 ? 5.275 -8.238 4.491 1.00 98.50 105 VAL A N 1
ATOM 764 C CA . VAL A 1 105 ? 6.137 -9.147 3.716 1.00 98.50 105 VAL A CA 1
ATOM 765 C C . VAL A 1 105 ? 5.769 -10.602 3.980 1.00 98.50 105 VAL A C 1
ATOM 767 O O . VAL A 1 105 ? 5.675 -11.377 3.031 1.00 98.50 105 VAL A O 1
ATOM 770 N N . GLU A 1 106 ? 5.572 -10.977 5.242 1.00 98.56 106 GLU A N 1
ATOM 771 C CA . GLU A 1 106 ? 5.244 -12.356 5.600 1.00 98.56 106 GLU A CA 1
ATOM 772 C C . GLU A 1 106 ? 3.824 -12.734 5.168 1.00 98.56 106 GLU A C 1
ATOM 774 O O . GLU A 1 106 ? 3.625 -13.779 4.550 1.00 98.56 106 GLU A O 1
ATOM 779 N N . HIS A 1 107 ? 2.863 -11.828 5.350 1.00 98.56 107 HIS A N 1
ATOM 780 C CA . HIS A 1 107 ? 1.512 -11.977 4.815 1.00 98.56 107 HIS A CA 1
ATOM 781 C C . HIS A 1 107 ? 1.526 -12.199 3.294 1.00 98.56 107 HIS A C 1
ATOM 783 O O . HIS A 1 107 ? 0.862 -13.104 2.791 1.00 98.56 107 HIS A O 1
ATOM 789 N N . ASP A 1 108 ? 2.301 -11.415 2.538 1.00 98.19 108 ASP A N 1
ATOM 790 C CA . ASP A 1 108 ? 2.381 -11.573 1.082 1.00 98.19 108 ASP A CA 1
ATOM 791 C C . ASP A 1 108 ? 3.051 -12.889 0.671 1.00 98.19 108 ASP A C 1
ATOM 793 O O . ASP A 1 108 ? 2.630 -13.492 -0.312 1.00 98.19 108 ASP A O 1
ATOM 797 N N . ARG A 1 109 ? 4.053 -13.375 1.416 1.00 97.81 109 ARG A N 1
ATOM 798 C CA . ARG A 1 109 ? 4.648 -14.699 1.162 1.00 97.81 109 ARG A CA 1
ATOM 799 C C . ARG A 1 109 ? 3.640 -15.824 1.317 1.00 97.81 109 ARG A C 1
ATOM 801 O O . ARG A 1 109 ? 3.682 -16.768 0.533 1.00 97.81 109 ARG A O 1
ATOM 808 N N . HIS A 1 110 ? 2.782 -15.726 2.327 1.00 97.69 110 HIS A N 1
ATOM 809 C CA . HIS A 1 110 ? 1.827 -16.774 2.642 1.00 97.69 110 HIS A CA 1
ATOM 810 C C . HIS A 1 110 ? 0.591 -16.709 1.737 1.00 97.69 110 HIS A C 1
ATOM 812 O O . HIS A 1 110 ? 0.250 -17.697 1.100 1.00 97.69 110 HIS A O 1
ATOM 818 N N . PHE A 1 111 ? -0.047 -15.541 1.626 1.00 97.81 111 PHE A N 1
ATOM 819 C CA . PHE A 1 111 ? -1.354 -15.399 0.972 1.00 97.81 111 PHE A CA 1
ATOM 820 C C . PHE A 1 111 ? -1.297 -14.856 -0.460 1.00 97.81 111 PHE A C 1
ATOM 822 O O . PHE A 1 111 ? -2.275 -14.998 -1.193 1.00 97.81 111 PHE A O 1
ATOM 829 N N . HIS A 1 112 ? -0.183 -14.250 -0.881 1.00 97.19 112 HIS A N 1
ATOM 830 C CA . HIS A 1 112 ? -0.009 -13.720 -2.243 1.00 97.19 112 HIS A CA 1
ATOM 831 C C . HIS A 1 112 ? 1.331 -14.149 -2.875 1.00 97.19 112 HIS A C 1
ATOM 833 O O . HIS A 1 112 ? 2.073 -13.297 -3.392 1.00 97.19 112 HIS A O 1
ATOM 839 N N . PRO A 1 113 ? 1.682 -15.455 -2.836 1.00 97.00 113 PRO A N 1
ATOM 840 C CA . PRO A 1 113 ? 2.952 -15.942 -3.375 1.00 97.00 113 PRO A CA 1
ATOM 841 C C . PRO A 1 113 ? 3.084 -15.667 -4.882 1.00 97.00 113 PRO A C 1
ATOM 843 O O . PRO A 1 113 ? 4.187 -15.464 -5.392 1.00 97.00 113 PRO A O 1
ATOM 846 N N . ASP A 1 114 ? 1.952 -15.613 -5.582 1.00 97.12 114 ASP A N 1
ATOM 847 C CA . ASP A 1 114 ? 1.831 -15.257 -6.991 1.00 97.12 114 ASP A CA 1
ATOM 848 C C . ASP A 1 114 ? 2.273 -13.817 -7.273 1.00 97.12 114 ASP A C 1
ATOM 850 O O . ASP A 1 114 ? 2.926 -13.578 -8.283 1.00 97.12 114 ASP A O 1
ATOM 854 N N . VAL A 1 115 ? 1.983 -12.871 -6.372 1.00 96.44 115 VAL A N 1
ATOM 855 C CA . VAL A 1 115 ? 2.376 -11.461 -6.517 1.00 96.44 115 VAL A CA 1
ATOM 856 C C . VAL A 1 115 ? 3.817 -11.235 -6.069 1.00 96.44 115 VAL A C 1
ATOM 858 O O . VAL A 1 115 ? 4.579 -10.566 -6.768 1.00 96.44 115 VAL A O 1
ATOM 861 N N . ILE A 1 116 ? 4.225 -11.779 -4.917 1.00 95.31 116 ILE A N 1
ATOM 862 C CA . ILE A 1 116 ? 5.587 -11.560 -4.399 1.00 95.31 116 ILE A CA 1
ATOM 863 C C . ILE A 1 116 ? 6.657 -12.238 -5.269 1.00 95.31 116 ILE A C 1
ATOM 865 O O . ILE A 1 116 ? 7.790 -11.755 -5.334 1.00 95.31 116 ILE A O 1
ATOM 869 N N . GLY A 1 117 ? 6.295 -13.327 -5.957 1.00 95.50 117 GLY A N 1
ATOM 870 C CA . GLY A 1 117 ? 7.161 -14.059 -6.879 1.00 95.50 117 GLY A CA 1
ATOM 871 C C . GLY A 1 117 ? 7.389 -13.367 -8.228 1.00 95.50 117 GLY A C 1
ATOM 872 O O . GLY A 1 117 ? 8.288 -13.770 -8.965 1.00 95.50 117 GLY A O 1
ATOM 873 N N . LEU A 1 118 ? 6.621 -12.322 -8.556 1.00 98.00 118 LEU A N 1
ATOM 874 C CA . LEU A 1 118 ? 6.798 -11.558 -9.793 1.00 98.00 118 LEU A CA 1
ATOM 875 C C . LEU A 1 118 ? 8.140 -10.816 -9.824 1.00 98.00 118 LEU A C 1
ATOM 877 O O . LEU A 1 118 ? 8.681 -10.405 -8.790 1.00 98.00 118 LEU A O 1
ATOM 881 N N . HIS A 1 119 ? 8.629 -10.521 -11.031 1.00 97.81 119 HIS A N 1
ATOM 882 C CA . HIS A 1 119 ? 9.710 -9.554 -11.199 1.00 97.81 119 HIS A CA 1
ATOM 883 C C . HIS A 1 119 ? 9.305 -8.190 -10.627 1.00 97.81 119 HIS A C 1
ATOM 885 O O . HIS A 1 119 ? 8.147 -7.782 -10.691 1.00 97.81 119 HIS A O 1
ATOM 891 N N . LYS A 1 120 ? 10.273 -7.438 -10.088 1.00 97.75 120 LYS A N 1
ATOM 892 C CA . LYS A 1 120 ? 10.001 -6.155 -9.415 1.00 97.75 120 LYS A CA 1
ATOM 893 C C . LYS A 1 120 ? 9.237 -5.156 -10.288 1.00 97.75 120 LYS A C 1
ATOM 895 O O . LYS A 1 120 ? 8.398 -4.429 -9.769 1.00 97.75 120 LYS A O 1
ATOM 900 N N . LEU A 1 121 ? 9.515 -5.123 -11.593 1.00 98.06 121 LEU A N 1
ATOM 901 C CA . LEU A 1 121 ? 8.787 -4.261 -12.524 1.00 98.06 121 LEU A CA 1
ATOM 902 C C . LEU A 1 121 ? 7.318 -4.687 -12.658 1.00 98.06 121 LEU A C 1
ATOM 904 O O . LEU A 1 121 ? 6.435 -3.838 -12.609 1.00 98.06 121 LEU A O 1
ATOM 908 N N . ASP A 1 122 ? 7.044 -5.989 -12.739 1.00 98.56 122 ASP A N 1
ATOM 909 C CA . ASP A 1 122 ? 5.677 -6.517 -12.808 1.00 98.56 122 ASP A CA 1
ATOM 910 C C . ASP A 1 122 ? 4.908 -6.286 -11.503 1.00 98.56 122 ASP A C 1
ATOM 912 O O . ASP A 1 122 ? 3.734 -5.919 -11.537 1.00 98.56 122 ASP A O 1
ATOM 916 N N . GLN A 1 123 ? 5.583 -6.382 -10.352 1.00 98.56 123 GLN A N 1
ATOM 917 C CA . GLN A 1 123 ? 5.008 -5.959 -9.071 1.00 98.56 123 GLN A CA 1
ATOM 918 C C . GLN A 1 123 ? 4.614 -4.478 -9.099 1.00 98.56 123 GLN A C 1
ATOM 920 O O . GLN A 1 123 ? 3.507 -4.129 -8.700 1.00 98.56 123 GLN A O 1
ATOM 925 N N . LEU A 1 124 ? 5.486 -3.596 -9.597 1.00 98.62 124 LEU A N 1
ATOM 926 C CA . LEU A 1 124 ? 5.198 -2.161 -9.681 1.00 98.62 124 LEU A CA 1
ATOM 927 C C . LEU A 1 124 ? 4.043 -1.848 -10.641 1.00 98.62 124 LEU A C 1
ATOM 929 O O . LEU A 1 124 ? 3.184 -1.035 -10.295 1.00 98.62 124 LEU A O 1
ATOM 933 N N . ARG A 1 125 ? 3.960 -2.537 -11.786 1.00 98.50 125 ARG A N 1
ATOM 934 C CA . ARG A 1 125 ? 2.810 -2.459 -12.704 1.00 98.50 125 ARG A CA 1
ATOM 935 C C . ARG A 1 125 ? 1.511 -2.907 -12.028 1.00 98.50 125 ARG A C 1
ATOM 937 O O . ARG A 1 125 ? 0.473 -2.260 -12.158 1.00 98.50 125 ARG A O 1
ATOM 944 N N . HIS A 1 126 ? 1.563 -3.989 -11.256 1.00 98.25 126 HIS A N 1
ATOM 945 C CA . HIS A 1 126 ? 0.418 -4.445 -10.475 1.00 98.25 126 HIS A CA 1
ATOM 946 C C . HIS A 1 126 ? 0.007 -3.399 -9.419 1.00 98.25 126 HIS A C 1
ATOM 948 O O . HIS A 1 126 ? -1.170 -3.046 -9.310 1.00 98.25 126 HIS A O 1
ATOM 954 N N . TYR A 1 127 ? 0.970 -2.833 -8.686 1.00 98.62 127 TYR A N 1
ATOM 955 C CA . TYR A 1 127 ? 0.709 -1.833 -7.646 1.00 98.62 127 TYR A CA 1
ATOM 956 C C . TYR A 1 127 ? 0.140 -0.537 -8.219 1.00 98.62 127 TYR A C 1
ATOM 958 O O . TYR A 1 127 ? -0.802 0.010 -7.646 1.00 98.62 127 TYR A O 1
ATOM 966 N N . VAL A 1 128 ? 0.646 -0.058 -9.360 1.00 98.56 128 VAL A N 1
ATOM 967 C CA . VAL A 1 128 ? 0.139 1.179 -9.966 1.00 98.56 128 VAL A CA 1
ATOM 968 C C . VAL A 1 128 ? -1.305 1.034 -10.443 1.00 98.56 128 VAL A C 1
ATOM 9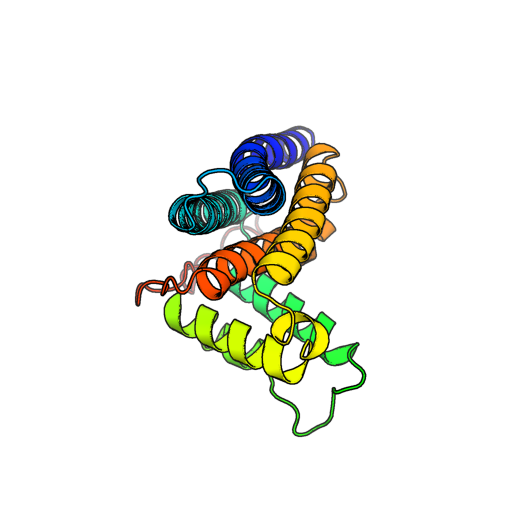70 O O . VAL A 1 128 ? -2.088 1.961 -10.254 1.00 98.56 128 VAL A O 1
ATOM 973 N N . LEU A 1 129 ? -1.705 -0.135 -10.957 1.00 98.38 129 LEU A N 1
ATOM 974 C CA . LEU A 1 129 ? -3.100 -0.385 -11.332 1.00 98.38 129 LEU A CA 1
ATOM 975 C C . LEU A 1 129 ? -4.030 -0.333 -10.111 1.00 98.38 129 LEU A C 1
ATOM 977 O O . LEU A 1 129 ? -5.106 0.268 -10.158 1.00 98.38 129 LEU A O 1
ATOM 981 N N . HIS A 1 130 ? -3.609 -0.925 -8.991 1.00 98.56 130 HIS A N 1
ATOM 982 C CA . HIS A 1 130 ? -4.362 -0.848 -7.741 1.00 98.56 130 HIS A CA 1
ATOM 983 C C . HIS A 1 130 ? -4.460 0.580 -7.205 1.00 98.56 130 HIS A C 1
ATOM 985 O O . HIS A 1 130 ? -5.546 1.010 -6.816 1.00 98.56 130 HIS A O 1
ATOM 991 N N . LEU A 1 131 ? -3.352 1.315 -7.210 1.00 98.69 131 LEU A N 1
ATOM 992 C CA . LEU A 1 131 ? -3.306 2.701 -6.760 1.00 98.69 131 LEU A CA 1
ATOM 993 C C . LEU A 1 131 ? -4.158 3.620 -7.643 1.00 98.69 131 LEU A C 1
ATOM 995 O O . LEU A 1 131 ? -4.915 4.426 -7.112 1.00 98.69 131 LEU A O 1
ATOM 999 N N . ALA A 1 132 ? -4.118 3.461 -8.968 1.00 98.69 132 ALA A N 1
ATOM 1000 C CA . ALA A 1 132 ? -4.958 4.221 -9.893 1.00 98.69 132 ALA A CA 1
ATOM 1001 C C . ALA A 1 132 ? -6.455 3.972 -9.640 1.00 98.69 132 ALA A C 1
ATOM 1003 O O . ALA A 1 132 ? -7.243 4.916 -9.575 1.00 98.69 132 ALA A O 1
ATOM 1004 N N . LYS A 1 133 ? -6.843 2.712 -9.403 1.00 98.19 133 LYS A N 1
ATOM 1005 C CA . LYS A 1 133 ? -8.207 2.360 -8.980 1.00 98.19 133 LYS A CA 1
ATOM 1006 C C . LYS A 1 133 ? -8.588 3.044 -7.664 1.00 98.19 133 LYS A C 1
ATOM 1008 O O . LYS A 1 133 ? -9.694 3.560 -7.553 1.00 98.19 133 LYS A O 1
ATOM 1013 N N . LEU A 1 134 ? -7.697 3.049 -6.671 1.00 98.25 134 LEU A N 1
ATOM 1014 C CA . LEU A 1 134 ? -7.954 3.696 -5.379 1.00 98.25 134 LEU A CA 1
ATOM 1015 C C . LEU A 1 134 ? -8.141 5.210 -5.540 1.00 98.25 134 LEU A C 1
ATOM 1017 O O . LEU A 1 134 ? -9.100 5.746 -4.994 1.00 98.25 134 LEU A O 1
ATOM 1021 N N . VAL A 1 135 ? -7.306 5.880 -6.345 1.00 98.38 135 VAL A N 1
ATOM 1022 C CA . VAL A 1 135 ? -7.482 7.304 -6.688 1.00 98.38 135 VAL A CA 1
ATOM 1023 C C . VAL A 1 135 ? -8.876 7.558 -7.261 1.00 98.38 135 VAL A C 1
ATOM 1025 O O . VAL A 1 135 ? -9.561 8.461 -6.788 1.00 98.38 135 VAL A O 1
ATOM 1028 N N . GLY A 1 136 ? -9.319 6.745 -8.226 1.00 97.62 136 GLY A N 1
ATOM 1029 C CA . GLY A 1 136 ? -10.659 6.859 -8.809 1.00 97.62 136 GLY A CA 1
ATOM 1030 C C . GLY A 1 136 ? -11.771 6.723 -7.767 1.00 97.62 136 GLY A C 1
ATOM 1031 O O . GLY A 1 136 ? -12.638 7.587 -7.679 1.00 97.62 136 GLY A O 1
ATOM 1032 N N . VAL A 1 137 ? -11.694 5.701 -6.907 1.00 96.56 137 VAL A N 1
ATOM 1033 C CA . VAL A 1 137 ? -12.693 5.460 -5.849 1.00 96.56 137 VAL A CA 1
ATOM 1034 C C . VAL A 1 137 ? -12.786 6.632 -4.861 1.00 96.56 137 VAL A C 1
ATOM 1036 O O . VAL A 1 137 ? -13.886 7.045 -4.493 1.00 96.56 137 VAL A O 1
ATOM 1039 N N . PHE A 1 138 ? -11.653 7.209 -4.446 1.00 96.81 138 PHE A N 1
ATOM 1040 C CA . PHE A 1 138 ? -11.655 8.391 -3.577 1.00 96.81 138 PHE A CA 1
ATOM 1041 C C . PHE A 1 138 ? -12.134 9.659 -4.307 1.00 96.81 138 PHE A C 1
ATOM 1043 O O . PHE A 1 138 ? -12.812 10.487 -3.701 1.00 96.81 138 PHE A O 1
ATOM 1050 N N . ALA A 1 139 ? -11.836 9.813 -5.602 1.00 96.69 139 ALA A N 1
ATOM 1051 C CA . ALA A 1 139 ? -12.269 10.959 -6.407 1.00 96.69 139 ALA A CA 1
ATOM 1052 C C . ALA A 1 139 ? -13.784 10.960 -6.672 1.00 96.69 139 ALA A C 1
ATOM 1054 O O . ALA A 1 139 ? -14.436 12.008 -6.638 1.00 96.69 139 ALA A O 1
ATOM 1055 N N . GLU A 1 140 ? -14.368 9.782 -6.878 1.00 94.62 140 GLU A N 1
ATOM 1056 C CA . GLU A 1 140 ? -15.821 9.616 -6.959 1.00 94.62 140 GLU A CA 1
ATOM 1057 C C . GLU A 1 140 ? -16.503 9.926 -5.620 1.00 94.62 140 GLU A C 1
ATOM 1059 O O . GLU A 1 140 ? -17.687 10.263 -5.610 1.00 94.62 140 GLU A O 1
ATOM 1064 N N . ALA A 1 141 ? -15.737 9.911 -4.519 1.00 80.69 141 ALA A N 1
ATOM 1065 C CA . ALA A 1 141 ? -16.218 10.060 -3.151 1.00 80.69 141 ALA A CA 1
ATOM 1066 C C . ALA A 1 141 ? -17.351 9.070 -2.854 1.00 80.69 141 ALA A C 1
ATOM 1068 O O . ALA A 1 141 ? -18.439 9.439 -2.411 1.00 80.69 141 ALA A O 1
ATOM 1069 N N . ALA A 1 142 ? -17.061 7.800 -3.148 1.00 74.44 142 ALA A N 1
ATOM 1070 C CA . ALA A 1 142 ? -17.924 6.672 -2.839 1.00 74.44 142 ALA A CA 1
ATOM 1071 C C . ALA A 1 142 ? -18.226 6.573 -1.329 1.00 74.44 142 ALA A C 1
ATOM 1073 O O . ALA A 1 142 ? -17.698 7.331 -0.514 1.00 74.44 142 ALA A O 1
ATOM 1074 N N . ASP A 1 143 ? -19.081 5.616 -0.969 1.00 89.94 143 ASP A N 1
ATOM 1075 C CA . ASP A 1 143 ? -19.478 5.301 0.407 1.00 89.94 143 ASP A CA 1
ATOM 1076 C C . ASP A 1 143 ? -18.321 5.429 1.419 1.00 89.94 143 ASP A C 1
ATOM 1078 O O . ASP A 1 143 ? -17.314 4.719 1.342 1.00 89.94 143 ASP A O 1
ATOM 1082 N N . LEU A 1 144 ? -18.478 6.347 2.378 1.00 88.31 144 LEU A N 1
ATOM 1083 C CA . LEU A 1 144 ? -17.461 6.662 3.380 1.00 88.31 144 LEU A CA 1
ATOM 1084 C C . LEU A 1 144 ? -17.084 5.456 4.230 1.00 88.31 144 LEU A C 1
ATOM 1086 O O . LEU A 1 144 ? -15.930 5.364 4.650 1.00 88.31 144 LEU A O 1
ATOM 1090 N N . ASP A 1 145 ? -18.014 4.543 4.489 1.00 92.25 145 ASP A N 1
ATOM 1091 C CA . ASP A 1 145 ? -17.707 3.375 5.305 1.00 92.25 145 ASP A CA 1
ATOM 1092 C C . ASP A 1 145 ? -16.829 2.385 4.529 1.00 92.25 145 ASP A C 1
ATOM 1094 O O . ASP A 1 145 ? -15.852 1.878 5.088 1.00 92.25 145 ASP A O 1
ATOM 1098 N N . ASP A 1 146 ? -17.052 2.203 3.220 1.00 94.12 146 ASP A N 1
ATOM 1099 C CA . ASP A 1 146 ? -16.121 1.467 2.345 1.00 94.12 146 ASP A CA 1
ATOM 1100 C C . ASP A 1 146 ? -14.758 2.177 2.271 1.00 94.12 146 ASP A C 1
ATOM 1102 O O . ASP A 1 146 ? -13.707 1.531 2.353 1.00 94.12 146 ASP A O 1
ATOM 1106 N N . LEU A 1 147 ? -14.741 3.515 2.191 1.00 94.81 147 LEU A N 1
ATOM 1107 C CA . LEU A 1 147 ? -13.489 4.277 2.200 1.00 94.81 147 LEU A CA 1
ATOM 1108 C C . LEU A 1 147 ? -12.690 4.047 3.489 1.00 94.81 147 LEU A C 1
ATOM 1110 O O . LEU A 1 147 ? -11.492 3.774 3.417 1.00 94.81 147 LEU A O 1
ATOM 1114 N N . ARG A 1 148 ? -13.340 4.120 4.655 1.00 94.69 148 ARG A N 1
ATOM 1115 C CA . ARG A 1 148 ? -12.704 3.955 5.973 1.00 94.69 148 ARG A CA 1
ATOM 1116 C C . ARG A 1 148 ? -12.216 2.533 6.214 1.00 94.69 148 ARG A C 1
ATOM 1118 O O . ARG A 1 148 ? -11.082 2.344 6.644 1.00 94.69 148 ARG A O 1
ATOM 1125 N N . THR A 1 149 ? -13.072 1.549 5.956 1.00 93.69 149 THR A N 1
ATOM 1126 C CA . THR A 1 149 ? -12.834 0.154 6.359 1.00 93.69 149 THR A CA 1
ATOM 1127 C C . THR A 1 149 ? -12.045 -0.642 5.328 1.00 93.69 149 THR A C 1
ATOM 1129 O O . THR A 1 149 ? -11.401 -1.629 5.678 1.00 93.69 149 THR A O 1
ATOM 1132 N N . ARG A 1 150 ? -12.056 -0.224 4.055 1.00 95.62 150 ARG A N 1
ATOM 1133 C CA . ARG A 1 150 ? -11.428 -0.984 2.969 1.00 95.62 150 ARG A CA 1
ATOM 1134 C C . ARG A 1 150 ? -10.415 -0.184 2.165 1.00 95.62 150 ARG A C 1
ATOM 1136 O O . ARG A 1 150 ? -9.303 -0.658 1.957 1.00 95.62 150 ARG A O 1
ATOM 1143 N N . ARG A 1 151 ? -10.771 1.003 1.672 1.00 97.44 151 ARG A N 1
ATOM 1144 C CA . ARG A 1 151 ? -9.922 1.703 0.682 1.00 97.44 151 ARG A CA 1
ATOM 1145 C C . ARG A 1 151 ? -8.732 2.404 1.305 1.00 97.44 151 ARG A C 1
ATOM 1147 O O . ARG A 1 151 ? -7.634 2.331 0.763 1.00 97.44 151 ARG A O 1
ATOM 1154 N N . LEU A 1 152 ? -8.932 3.048 2.448 1.00 97.69 152 LEU A N 1
ATOM 1155 C CA . LEU A 1 152 ? -7.862 3.685 3.201 1.00 97.69 152 LEU A CA 1
ATOM 1156 C C . LEU A 1 152 ? -6.794 2.675 3.669 1.00 97.69 152 LEU A C 1
ATOM 1158 O O . LEU A 1 152 ? -5.614 2.934 3.417 1.00 97.69 152 LEU A O 1
ATOM 1162 N N . PRO A 1 153 ? -7.147 1.516 4.267 1.00 98.31 153 PRO A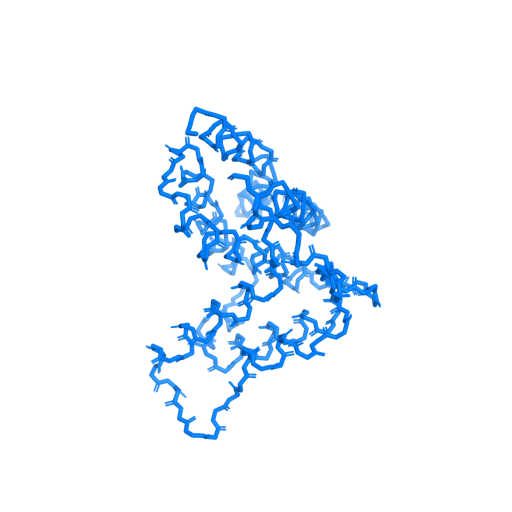 N 1
ATOM 1163 C CA . PRO A 1 153 ? -6.146 0.502 4.588 1.00 98.31 153 PRO A CA 1
ATOM 1164 C C . PRO A 1 153 ? -5.494 -0.127 3.346 1.00 98.31 153 PRO A C 1
ATOM 1166 O O . PRO A 1 153 ? -4.293 -0.390 3.379 1.00 98.31 153 PRO A O 1
ATOM 1169 N N . ASP A 1 154 ? -6.212 -0.290 2.225 1.00 98.56 154 ASP A N 1
ATOM 1170 C CA . ASP A 1 154 ? -5.594 -0.716 0.958 1.00 98.56 154 ASP A CA 1
ATOM 1171 C C . ASP A 1 154 ? -4.524 0.308 0.487 1.00 98.56 154 ASP A C 1
ATOM 1173 O O . ASP A 1 154 ? -3.454 -0.085 0.018 1.00 98.56 154 ASP A O 1
ATOM 1177 N N . CYS A 1 155 ? -4.747 1.622 0.648 1.00 98.69 155 CYS A N 1
ATOM 1178 C CA . CYS A 1 155 ? -3.722 2.641 0.367 1.00 98.69 155 CYS A CA 1
ATOM 1179 C C . CYS A 1 155 ? -2.487 2.489 1.272 1.00 98.69 155 CYS A C 1
ATOM 1181 O O . CYS A 1 155 ? -1.360 2.626 0.789 1.00 98.69 155 CYS A O 1
ATOM 1183 N N . LEU A 1 156 ? -2.680 2.186 2.564 1.00 98.69 156 LEU A N 1
ATOM 1184 C CA . LEU A 1 156 ? -1.572 1.934 3.493 1.00 98.69 156 LEU A CA 1
ATOM 1185 C C . LEU A 1 156 ? -0.744 0.719 3.064 1.00 98.69 156 LEU A C 1
ATOM 1187 O O . LEU A 1 156 ? 0.486 0.788 3.018 1.00 98.69 156 LEU A O 1
ATOM 1191 N N . LEU A 1 157 ? -1.424 -0.368 2.695 1.00 98.62 157 LEU A N 1
ATOM 1192 C CA . LEU A 1 157 ? -0.807 -1.586 2.178 1.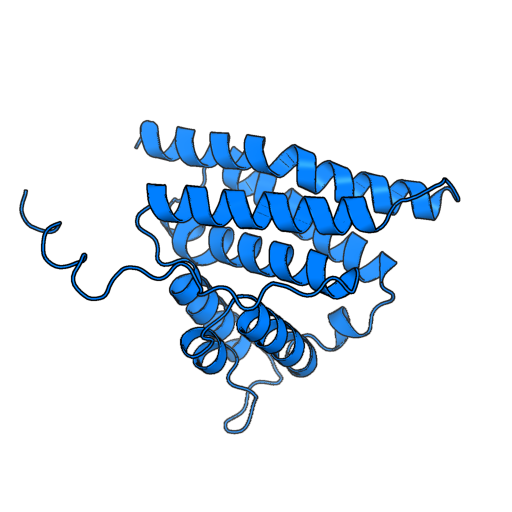00 98.62 157 LEU A CA 1
ATOM 1193 C C . LEU A 1 157 ? 0.117 -1.268 0.996 1.00 98.62 157 LEU A C 1
ATOM 1195 O O . LEU A 1 157 ? 1.288 -1.652 1.002 1.00 98.62 157 LEU A O 1
ATOM 1199 N N . PHE A 1 158 ? -0.352 -0.505 0.003 1.00 98.69 158 PHE A N 1
ATOM 1200 C CA . PHE A 1 158 ? 0.489 -0.166 -1.149 1.00 98.69 158 PHE A CA 1
ATOM 1201 C C . PHE A 1 158 ? 1.610 0.820 -0.811 1.00 98.69 158 PHE A C 1
ATOM 1203 O O . PHE A 1 158 ? 2.703 0.682 -1.361 1.00 98.69 158 PHE A O 1
ATOM 1210 N N . ALA A 1 159 ? 1.409 1.749 0.128 1.00 98.75 159 ALA A N 1
ATOM 1211 C CA . ALA A 1 159 ? 2.491 2.601 0.627 1.00 98.75 159 ALA A CA 1
ATOM 1212 C C . ALA A 1 159 ? 3.658 1.760 1.184 1.00 98.75 159 ALA A C 1
ATOM 1214 O O . ALA A 1 159 ? 4.818 1.986 0.828 1.00 98.75 159 ALA A O 1
ATOM 1215 N N . ILE A 1 160 ? 3.351 0.729 1.981 1.00 98.69 160 ILE A N 1
ATOM 1216 C CA . ILE A 1 160 ? 4.337 -0.216 2.528 1.00 98.69 160 ILE A CA 1
ATOM 1217 C C . ILE A 1 160 ? 4.967 -1.064 1.412 1.00 98.69 160 ILE A C 1
ATOM 1219 O O . ILE A 1 160 ? 6.193 -1.226 1.363 1.00 98.69 160 ILE A O 1
ATOM 1223 N N . LYS A 1 161 ? 4.168 -1.584 0.472 1.00 98.62 161 LYS A N 1
ATOM 1224 C CA . LYS A 1 161 ? 4.667 -2.432 -0.626 1.00 98.62 161 LYS A CA 1
ATOM 1225 C C . LYS A 1 161 ? 5.597 -1.682 -1.582 1.00 98.62 161 LYS A C 1
ATOM 1227 O O . LYS A 1 161 ? 6.620 -2.241 -1.975 1.00 98.62 161 LYS A O 1
ATOM 1232 N N . LEU A 1 162 ? 5.337 -0.405 -1.878 1.00 98.81 162 LEU A N 1
ATOM 1233 C CA . LEU A 1 162 ? 6.232 0.439 -2.688 1.00 98.81 162 LEU A CA 1
ATOM 1234 C C . LEU A 1 162 ? 7.611 0.631 -2.034 1.00 98.81 162 LEU A C 1
ATOM 1236 O O . LEU A 1 162 ? 8.645 0.620 -2.709 1.00 98.81 162 LEU A O 1
ATOM 1240 N N . ARG A 1 163 ? 7.655 0.759 -0.705 1.00 98.38 163 ARG A N 1
ATOM 1241 C CA . ARG A 1 163 ? 8.915 0.837 0.054 1.00 98.38 163 ARG A CA 1
ATOM 1242 C C . ARG A 1 163 ? 9.642 -0.503 0.051 1.00 98.38 163 ARG A C 1
ATOM 1244 O O . ARG A 1 163 ? 10.850 -0.557 -0.153 1.00 98.38 163 ARG A O 1
ATOM 1251 N N . THR A 1 164 ? 8.890 -1.585 0.190 1.00 98.44 164 THR A N 1
ATOM 1252 C CA . THR A 1 164 ? 9.411 -2.954 0.220 1.00 98.44 164 THR A CA 1
ATOM 1253 C C . THR A 1 164 ? 10.031 -3.369 -1.115 1.00 98.44 164 THR A C 1
ATOM 1255 O O . THR A 1 164 ? 11.186 -3.793 -1.148 1.00 98.44 164 THR A O 1
ATOM 1258 N N . VAL A 1 165 ? 9.325 -3.185 -2.236 1.00 98.31 165 VAL A N 1
ATOM 1259 C CA . VAL A 1 165 ? 9.806 -3.615 -3.565 1.00 98.31 165 VAL A CA 1
ATOM 1260 C C . VAL A 1 165 ? 11.062 -2.852 -4.012 1.00 98.31 165 VAL A C 1
ATOM 1262 O O . VAL A 1 165 ? 11.960 -3.419 -4.648 1.00 98.31 165 VAL A O 1
ATOM 1265 N N . THR A 1 166 ? 11.186 -1.588 -3.592 1.00 97.88 166 THR A N 1
ATOM 1266 C CA . THR A 1 166 ? 12.368 -0.743 -3.834 1.00 97.88 166 THR A CA 1
ATOM 1267 C C . THR A 1 166 ? 13.524 -1.019 -2.868 1.00 97.88 166 THR A C 1
ATOM 1269 O O . THR A 1 166 ? 14.593 -0.435 -3.019 1.00 97.88 166 THR A O 1
ATOM 1272 N N . GLY A 1 167 ? 13.356 -1.933 -1.905 1.00 97.44 167 GLY A N 1
ATOM 1273 C CA . GLY A 1 167 ? 14.381 -2.282 -0.917 1.00 97.44 167 GLY A CA 1
ATOM 1274 C C . GLY A 1 167 ? 14.585 -1.217 0.164 1.00 97.44 167 GLY A C 1
ATOM 1275 O O . GLY A 1 167 ? 15.606 -1.220 0.852 1.00 97.44 167 GLY A O 1
ATOM 1276 N N . THR A 1 168 ? 13.625 -0.307 0.325 1.00 97.94 168 THR A N 1
ATOM 1277 C CA . THR A 1 168 ? 13.679 0.758 1.321 1.00 97.94 168 THR A CA 1
ATOM 1278 C C . THR A 1 168 ? 13.042 0.293 2.626 1.00 97.94 168 THR A C 1
ATOM 1280 O O . THR A 1 168 ? 11.846 -0.002 2.685 1.00 97.94 168 THR A O 1
ATOM 1283 N N . ARG A 1 169 ? 13.829 0.278 3.704 1.00 98.06 169 ARG A N 1
ATOM 1284 C CA . ARG A 1 169 ? 13.327 -0.028 5.049 1.00 98.06 169 ARG A CA 1
ATOM 1285 C C . ARG A 1 169 ? 12.467 1.121 5.584 1.00 98.06 169 ARG A C 1
ATOM 1287 O O . ARG A 1 169 ? 12.774 2.296 5.348 1.00 98.06 169 ARG A O 1
ATOM 1294 N N . LEU A 1 170 ? 11.380 0.778 6.267 1.00 98.06 170 LEU A N 1
ATOM 1295 C CA . LEU A 1 170 ? 10.641 1.716 7.109 1.00 98.06 170 LEU A CA 1
ATOM 1296 C C . LEU A 1 170 ? 11.361 1.920 8.451 1.00 98.06 170 LEU A C 1
ATOM 1298 O O . LEU A 1 170 ? 12.231 1.131 8.823 1.00 98.06 170 LEU A O 1
ATOM 1302 N N . ALA A 1 171 ? 11.045 3.028 9.121 1.00 96.75 171 ALA A N 1
ATOM 1303 C CA . ALA A 1 171 ? 11.674 3.423 10.377 1.00 96.75 171 ALA A CA 1
ATOM 1304 C C . ALA A 1 171 ? 11.155 2.597 11.564 1.00 96.75 171 ALA A C 1
ATOM 1306 O O . ALA A 1 171 ? 10.035 2.094 11.536 1.00 96.75 171 ALA A O 1
ATOM 1307 N N . ASP A 1 172 ? 11.940 2.537 12.639 1.00 97.88 172 ASP A N 1
ATOM 1308 C CA . ASP A 1 172 ? 11.552 1.918 13.917 1.00 97.88 172 ASP A CA 1
ATOM 1309 C C . ASP A 1 172 ? 10.641 2.842 14.766 1.00 97.88 172 ASP A C 1
ATOM 1311 O O . ASP A 1 172 ? 10.458 2.642 15.964 1.00 97.88 172 ASP A O 1
ATOM 1315 N N . GLU A 1 173 ? 10.071 3.885 14.152 1.00 96.75 173 GLU A N 1
ATOM 1316 C CA . GLU A 1 173 ? 9.157 4.819 14.810 1.00 96.75 173 GLU A CA 1
ATOM 1317 C C . GLU A 1 173 ? 7.815 4.149 15.149 1.00 96.75 173 GLU A C 1
ATOM 1319 O O . GLU A 1 173 ? 7.315 3.350 14.344 1.00 96.75 173 GLU A O 1
ATOM 1324 N N . PRO A 1 174 ? 7.193 4.505 16.291 1.00 97.19 174 PRO A N 1
ATOM 1325 C CA . PRO A 1 174 ? 5.901 3.959 16.683 1.00 97.19 174 PRO A CA 1
ATOM 1326 C C . PRO A 1 174 ? 4.802 4.205 15.648 1.00 97.19 174 PRO A C 1
ATOM 1328 O O . PRO A 1 174 ? 4.721 5.273 15.032 1.00 97.19 174 PRO A O 1
ATOM 1331 N N . LEU A 1 175 ? 3.904 3.230 15.504 1.00 95.56 175 LEU A N 1
ATOM 1332 C CA . LEU A 1 175 ? 2.727 3.373 14.652 1.00 95.56 175 LEU A CA 1
ATOM 1333 C C . LEU A 1 175 ? 1.752 4.441 15.195 1.00 95.56 175 LEU A C 1
ATOM 1335 O O . LEU A 1 175 ? 1.605 4.584 16.413 1.00 95.56 175 LEU A O 1
ATOM 1339 N N . PRO A 1 176 ? 1.030 5.169 14.321 1.00 90.75 176 PRO A N 1
ATOM 1340 C CA . PRO A 1 176 ? 0.067 6.188 14.724 1.00 90.75 176 PRO A CA 1
ATOM 1341 C C . PRO A 1 176 ? -1.223 5.536 15.238 1.00 90.75 176 PRO A C 1
ATOM 1343 O O . PRO A 1 176 ? -2.215 5.448 14.519 1.00 90.75 176 PRO A O 1
ATOM 1346 N N . ARG A 1 177 ? -1.204 5.075 16.490 1.00 84.38 177 ARG A N 1
ATOM 1347 C CA . ARG A 1 177 ? -2.379 4.529 17.179 1.00 84.38 177 ARG A CA 1
ATOM 1348 C C . ARG A 1 177 ? -3.120 5.636 17.940 1.00 84.38 177 ARG A C 1
ATOM 1350 O O . ARG A 1 177 ? -2.470 6.559 18.443 1.00 84.38 177 ARG A O 1
ATOM 1357 N N . PRO A 1 178 ? -4.457 5.573 18.064 1.00 78.62 178 PRO A N 1
ATOM 1358 C CA . PRO A 1 178 ? -5.180 6.411 19.008 1.00 78.62 178 PRO A CA 1
ATOM 1359 C C . PRO A 1 178 ? -4.617 6.198 20.415 1.00 78.62 178 PRO A C 1
ATOM 1361 O O . PRO A 1 178 ? -4.345 5.067 20.821 1.00 78.62 178 PRO A O 1
ATOM 1364 N N . LEU A 1 179 ? -4.448 7.279 21.177 1.00 59.22 179 LEU A N 1
ATOM 1365 C CA . LEU A 1 179 ? -4.092 7.159 22.588 1.00 59.22 179 LEU A CA 1
ATOM 1366 C C . LEU A 1 179 ? -5.205 6.387 23.308 1.00 59.22 179 LEU A C 1
ATOM 1368 O O . LEU A 1 179 ? -6.381 6.758 23.213 1.00 59.22 179 LEU A O 1
ATOM 1372 N N . ALA A 1 180 ? -4.837 5.326 24.030 1.00 55.03 180 ALA A N 1
ATOM 1373 C CA . ALA A 1 180 ? -5.762 4.593 24.884 1.00 55.03 180 ALA A CA 1
ATOM 1374 C C . ALA A 1 180 ? -6.457 5.586 25.839 1.00 55.03 180 ALA A C 1
ATOM 1376 O O . ALA A 1 180 ? -5.801 6.216 26.665 1.00 55.03 180 ALA A O 1
ATOM 1377 N N . GLY A 1 181 ? -7.772 5.771 25.674 1.00 52.06 181 GLY A N 1
ATOM 1378 C CA . GLY A 1 181 ? -8.590 6.686 26.485 1.00 52.06 181 GLY A CA 1
ATOM 1379 C C . GLY A 1 181 ? -9.223 7.876 25.749 1.00 52.06 181 GLY A C 1
ATOM 1380 O O . GLY A 1 181 ? -10.109 8.512 26.311 1.00 52.06 181 GLY A O 1
ATOM 1381 N N . ALA A 1 182 ? -8.862 8.162 24.493 1.00 52.31 182 ALA A N 1
ATOM 1382 C CA . ALA A 1 182 ? -9.454 9.286 23.747 1.00 52.31 182 ALA A CA 1
ATOM 1383 C C . ALA A 1 182 ? -10.872 9.012 23.184 1.00 52.31 182 ALA A C 1
ATOM 1385 O O . ALA A 1 182 ? -11.527 9.927 22.696 1.00 52.31 182 ALA A O 1
ATOM 1386 N N . GLY A 1 183 ? -11.358 7.766 23.252 1.00 45.91 183 GLY A N 1
ATOM 1387 C CA . GLY A 1 183 ? -12.643 7.343 22.675 1.00 45.91 183 GLY A CA 1
ATOM 1388 C C . GLY A 1 183 ? -13.874 7.488 23.580 1.00 45.91 183 GLY A C 1
ATOM 1389 O O . GLY A 1 183 ? -14.972 7.160 23.145 1.00 45.91 183 GLY A O 1
ATOM 1390 N N . ALA A 1 184 ? -13.734 7.957 24.824 1.00 46.59 184 ALA A N 1
ATOM 1391 C CA . ALA A 1 184 ? -14.850 7.976 25.780 1.00 46.59 184 ALA A CA 1
ATOM 1392 C C . ALA A 1 184 ? -15.731 9.246 25.740 1.00 46.59 184 ALA A C 1
ATOM 1394 O O . ALA A 1 184 ? -16.722 9.306 26.461 1.00 46.59 184 ALA A O 1
ATOM 1395 N N . THR A 1 185 ? -15.413 10.263 24.929 1.00 44.34 185 THR A N 1
ATOM 1396 C CA . THR A 1 185 ? -16.079 11.585 25.013 1.00 44.34 185 THR A CA 1
ATOM 1397 C C . THR A 1 185 ? -16.821 12.050 23.757 1.00 44.34 185 THR A C 1
ATOM 1399 O O . THR A 1 185 ? -17.327 13.167 23.751 1.00 44.34 185 THR A O 1
ATOM 1402 N N . ALA A 1 186 ? -16.962 11.224 22.714 1.00 44.75 186 ALA A N 1
ATOM 1403 C CA . ALA A 1 186 ? -17.614 11.636 21.458 1.00 44.75 186 ALA A CA 1
ATOM 1404 C C . ALA A 1 186 ? -19.032 11.063 21.227 1.00 44.75 186 ALA A C 1
ATOM 1406 O O . ALA A 1 186 ? -19.563 11.197 20.130 1.00 44.75 186 ALA A O 1
ATOM 1407 N N . ALA A 1 187 ? -19.663 10.450 22.236 1.00 39.28 187 ALA A N 1
ATOM 1408 C CA . ALA A 1 187 ? -21.009 9.861 22.125 1.00 39.28 187 ALA A CA 1
ATOM 1409 C C . ALA A 1 187 ? -22.093 10.601 22.938 1.00 39.28 187 ALA A C 1
ATOM 1411 O O . ALA A 1 187 ? -23.103 10.006 23.306 1.00 39.28 187 ALA A O 1
ATOM 1412 N N . ALA A 1 188 ? -21.894 11.886 23.242 1.00 35.25 188 ALA A N 1
ATOM 1413 C CA . ALA A 1 188 ? -22.880 12.694 23.958 1.00 35.25 188 ALA A CA 1
ATOM 1414 C C . ALA A 1 188 ? -22.951 14.127 23.410 1.00 35.25 188 ALA A C 1
ATOM 1416 O O . ALA A 1 188 ? -22.518 15.056 24.087 1.00 35.25 188 ALA A O 1
ATOM 1417 N N . VAL A 1 189 ? -23.488 14.292 22.195 1.00 38.06 189 VAL A N 1
ATOM 1418 C CA . VAL A 1 189 ? -24.212 15.502 21.750 1.00 38.06 189 VAL A CA 1
ATOM 1419 C C . VAL A 1 189 ? -25.323 15.079 20.799 1.00 38.06 189 VAL A C 1
ATOM 1421 O O . VAL A 1 189 ? -25.007 14.332 19.847 1.00 38.06 189 VAL A O 1
#

Sequence (189 aa):
MPADTDIARAFALEIAPAVGVVATYCDKVEHNEPADPKAVAGAGAAIGHAVVGLSRRLGVDVVAAYADRLAVIETRNVLDHQDAYDGAAAARDAPSWRDLQLVQVEHDRHFHPDVIGLHKLDQLRHYVLHLAKLVGVFAEAADLDDLRTRRLPDCLLFAIKLRTVTGTRLADEPLPRPLAGAGATAAAV

Radius of gyration: 16.84 Å; chains: 1; bounding box: 41×41×49 Å

Foldseek 3Di:
DVVLLVLLQVLLVQLVVLLVLLVVQLVCVVVVHDHDLVSLLVSLVSLLVSLLVSCVVVVAFLLLLLLLQLVVLLVPAPLRDPPADNLSVQSVVQFFPQSNLVSLVRSCVRRVVVLVVDDLSVNSVVLSVLSVVLSVCSNSSPDVVCCRNPSSSSSNSSSSVSCVSSVHGDDRDGDPGPDVPPPPPDPDD